Protein AF-A0A7J4NWP1-F1 (afdb_monomer)

Foldseek 3Di:
DPLVLLLVVVVVVVDDPVLSVLLSVLQVVLQVVQVVVPDGPVRDDPVSVLVVLVVCVVVVNNDPSSLVSVLSVCQSVVVLVSNLLSCLLNVCVQQVVQLLVLCCVQPNNVLSCQQPPPQDADDRSDALLVQAVSLLSSLVSCVVSDDLVSLLSSLLAPSSCPDLVVLVVLLVLLVVDQFLQRSLVVVLVVVLVVLVVCQVVVHAPNSEGRDPVLSVVSVVDSLELRAHDDPQWGKHWHQFQHNVCLVVDDPQLVNLLRRDPDSNQSVCSVVVNLQSNQSSCSNVQSVSCSSVCSSVVHDWDKDFPAHSSNVGSTTMMITGHDPVRRGPDPVPPPDDDDDDD

Mean predicted aligned error: 5.29 Å

Structure (mmCIF, N/CA/C/O backbone):
data_AF-A0A7J4NWP1-F1
#
_entry.id   AF-A0A7J4NWP1-F1
#
loop_
_atom_site.group_PDB
_atom_site.id
_atom_site.type_symbol
_atom_site.label_atom_id
_atom_site.label_alt_id
_atom_site.label_comp_id
_atom_site.label_asym_id
_atom_site.label_entity_id
_atom_site.label_seq_id
_atom_site.pdbx_PDB_ins_code
_atom_site.Cartn_x
_atom_site.Cartn_y
_atom_site.Cartn_z
_atom_site.occupancy
_atom_site.B_iso_or_equiv
_atom_site.auth_seq_id
_atom_site.auth_comp_id
_atom_site.auth_asym_id
_atom_site.auth_atom_id
_atom_site.pdbx_PDB_model_num
ATOM 1 N N . MET A 1 1 ? 13.947 5.211 -26.930 1.00 91.69 1 MET A N 1
ATOM 2 C CA . MET A 1 1 ? 13.051 5.801 -25.905 1.00 91.69 1 MET A CA 1
ATOM 3 C C . MET A 1 1 ? 12.399 7.089 -26.417 1.00 91.69 1 MET A C 1
ATOM 5 O O . MET A 1 1 ? 12.968 7.722 -27.296 1.00 91.69 1 MET A O 1
ATOM 9 N N . GLU A 1 2 ? 11.274 7.512 -25.830 1.00 93.56 2 GLU A N 1
ATOM 10 C CA . GLU A 1 2 ? 10.618 8.815 -26.090 1.00 93.56 2 GLU A CA 1
ATOM 11 C C . GLU A 1 2 ? 11.241 9.895 -25.170 1.00 93.56 2 GLU A C 1
ATOM 13 O O . GLU A 1 2 ? 10.682 10.269 -24.136 1.00 93.56 2 GLU A O 1
ATOM 18 N N . GLU A 1 3 ? 12.484 10.302 -25.459 1.00 95.69 3 GLU A N 1
ATOM 19 C CA . GLU A 1 3 ? 13.330 11.050 -24.509 1.00 95.69 3 GLU A CA 1
ATOM 20 C C . GLU A 1 3 ? 12.794 12.448 -24.167 1.00 95.69 3 GLU A C 1
ATOM 22 O O . GLU A 1 3 ? 12.707 12.809 -22.991 1.00 95.69 3 GLU A O 1
ATOM 27 N N . GLU A 1 4 ? 12.434 13.240 -25.176 1.00 96.31 4 GLU A N 1
ATOM 28 C CA . GLU A 1 4 ? 11.994 14.628 -24.987 1.00 96.31 4 GLU A CA 1
ATOM 29 C C . GLU A 1 4 ? 10.708 14.713 -24.160 1.00 96.31 4 GLU A C 1
ATOM 31 O O . GLU A 1 4 ? 10.595 15.533 -23.240 1.00 96.31 4 GLU A O 1
ATOM 36 N N . GLU A 1 5 ? 9.756 13.820 -24.439 1.00 95.75 5 GLU A N 1
ATOM 37 C CA . GLU A 1 5 ? 8.507 13.713 -23.689 1.00 95.75 5 GLU A CA 1
ATOM 38 C C . GLU A 1 5 ? 8.773 13.359 -22.228 1.00 95.75 5 GLU A C 1
ATOM 40 O O . GLU A 1 5 ? 8.199 13.971 -21.320 1.00 95.75 5 GLU A O 1
ATOM 45 N N . TYR A 1 6 ? 9.695 12.424 -21.985 1.00 97.00 6 TYR A N 1
ATOM 46 C CA . TYR A 1 6 ? 10.033 12.017 -20.632 1.00 97.00 6 TYR A CA 1
ATOM 47 C C . TYR A 1 6 ? 10.752 13.123 -19.853 1.00 97.00 6 TYR A C 1
ATOM 49 O O . TYR A 1 6 ? 10.388 13.408 -18.711 1.00 97.00 6 TYR A O 1
ATOM 57 N N . ARG A 1 7 ? 11.679 13.854 -20.484 1.00 97.25 7 ARG A N 1
ATOM 58 C CA . ARG A 1 7 ? 12.305 15.049 -19.887 1.00 97.25 7 ARG A CA 1
ATOM 59 C C . ARG A 1 7 ? 11.265 16.100 -19.510 1.00 97.25 7 ARG A C 1
ATOM 61 O O . ARG A 1 7 ? 11.302 16.641 -18.404 1.00 97.25 7 ARG A O 1
ATOM 68 N N . LYS A 1 8 ? 10.313 16.379 -20.405 1.00 94.81 8 LYS A N 1
ATOM 69 C CA . LYS A 1 8 ? 9.213 17.321 -20.149 1.00 94.81 8 LYS A CA 1
ATOM 70 C C . LYS A 1 8 ? 8.345 16.859 -18.979 1.00 94.81 8 LYS A C 1
ATOM 72 O O . LYS A 1 8 ? 7.978 17.679 -18.139 1.00 94.81 8 LYS A O 1
ATOM 77 N N . TYR A 1 9 ? 8.042 15.564 -18.905 1.00 93.81 9 TYR A N 1
ATOM 78 C CA . TYR A 1 9 ? 7.303 14.973 -17.794 1.00 93.81 9 TYR A CA 1
ATOM 79 C C . TYR A 1 9 ? 8.037 15.144 -16.455 1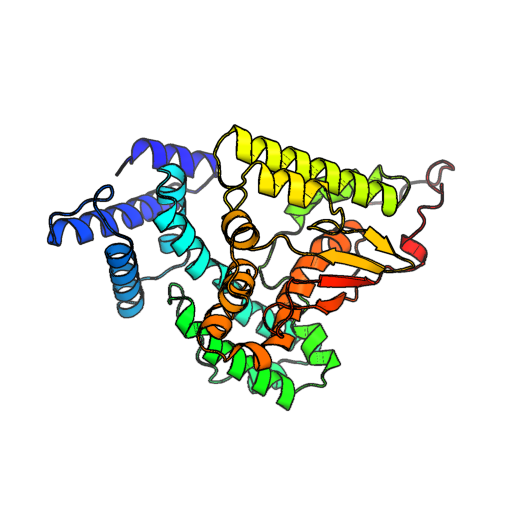.00 93.81 9 TYR A C 1
ATOM 81 O O . TYR A 1 9 ? 7.434 15.608 -15.491 1.00 93.81 9 TYR A O 1
ATOM 89 N N . LEU A 1 10 ? 9.338 14.847 -16.394 1.00 92.56 10 LEU A N 1
ATOM 90 C CA . LEU A 1 10 ? 10.122 14.961 -15.159 1.00 92.56 10 LEU A CA 1
ATOM 91 C C . LEU A 1 10 ? 10.275 16.415 -14.689 1.00 92.56 10 LEU A C 1
ATOM 93 O O . LEU A 1 10 ? 10.142 16.690 -13.499 1.00 92.56 10 LEU A O 1
ATOM 97 N N . ARG A 1 11 ? 10.460 17.367 -15.613 1.00 91.31 11 ARG A N 1
ATOM 98 C CA . ARG A 1 11 ? 10.517 18.805 -15.285 1.00 91.31 11 ARG A CA 1
ATOM 99 C C . ARG A 1 11 ? 9.199 19.339 -14.728 1.00 91.31 11 ARG A C 1
ATOM 101 O O . ARG A 1 11 ? 9.217 20.141 -13.804 1.00 91.31 11 ARG A O 1
ATOM 108 N N . LYS A 1 12 ? 8.052 18.863 -15.231 1.00 91.19 12 LYS A N 1
ATOM 109 C CA . LYS A 1 12 ? 6.729 19.190 -14.657 1.00 91.19 12 LYS A CA 1
ATOM 110 C C . LYS A 1 12 ? 6.551 18.686 -13.222 1.00 91.19 12 LYS A C 1
ATOM 112 O O . LYS A 1 12 ? 5.659 19.159 -12.532 1.00 91.19 12 LYS A O 1
ATOM 117 N N . ARG A 1 13 ? 7.371 17.724 -12.791 1.00 88.25 13 ARG A N 1
ATOM 118 C CA . ARG A 1 13 ? 7.436 17.234 -11.409 1.00 88.25 13 ARG A CA 1
ATOM 119 C C . ARG A 1 13 ? 8.507 17.943 -10.579 1.00 88.25 13 ARG A C 1
ATOM 121 O O . ARG A 1 13 ? 8.874 17.427 -9.530 1.00 88.25 13 ARG A O 1
ATOM 128 N N . GLU A 1 14 ? 9.030 19.065 -11.077 1.00 90.56 14 GLU A N 1
ATOM 129 C CA . GLU A 1 14 ? 9.990 19.930 -10.381 1.00 90.56 14 GLU A CA 1
ATOM 130 C C . GLU A 1 14 ? 11.282 19.205 -9.960 1.00 90.56 14 GLU A C 1
ATOM 132 O O . GLU A 1 14 ? 11.943 19.573 -8.992 1.00 90.56 14 GLU A O 1
ATOM 137 N N . MET A 1 15 ? 11.666 18.159 -10.702 1.00 90.12 15 MET A N 1
ATOM 138 C CA . MET A 1 15 ? 12.923 17.447 -10.469 1.00 90.12 15 MET A CA 1
ATOM 139 C C . MET A 1 15 ? 14.126 18.304 -10.872 1.00 90.12 15 MET A C 1
ATOM 141 O O . MET A 1 15 ? 14.083 19.017 -11.879 1.00 90.12 15 MET A O 1
ATOM 145 N N . LYS A 1 16 ? 15.221 18.188 -10.112 1.00 93.25 16 LYS A N 1
ATOM 146 C CA . LYS A 1 16 ? 16.491 18.861 -10.422 1.00 93.25 16 LYS A CA 1
ATOM 147 C C . LYS A 1 16 ? 17.092 18.320 -11.719 1.00 93.25 16 LYS A C 1
ATOM 149 O O . LYS A 1 16 ? 16.834 17.177 -12.092 1.00 93.25 16 LYS A O 1
ATOM 154 N N . VAL A 1 17 ? 17.910 19.130 -12.393 1.00 93.94 17 VAL A N 1
ATOM 155 C CA . VAL A 1 17 ? 18.503 18.782 -13.696 1.00 93.94 17 VAL A CA 1
ATOM 156 C C . VAL A 1 17 ? 19.293 17.477 -13.614 1.00 93.94 17 VAL A C 1
ATOM 158 O O . VAL A 1 17 ? 19.093 16.601 -14.447 1.00 93.94 17 VAL A O 1
ATOM 161 N N . GLU A 1 18 ? 20.097 17.299 -12.569 1.00 94.31 18 GLU A N 1
ATOM 162 C CA . GLU A 1 18 ? 20.902 16.094 -12.358 1.00 94.31 18 GLU A CA 1
ATOM 163 C C . GLU A 1 18 ? 20.012 14.850 -12.210 1.00 94.31 18 GLU A C 1
ATOM 165 O O . GLU A 1 18 ? 20.228 13.842 -12.874 1.00 94.31 18 GLU A O 1
ATOM 170 N N . GLN A 1 19 ? 18.924 14.959 -11.438 1.00 93.56 19 GLN A N 1
ATOM 171 C CA . GLN A 1 19 ? 17.956 13.870 -11.262 1.00 93.56 19 GLN A CA 1
ATOM 172 C C . GLN A 1 19 ? 17.224 13.525 -12.565 1.00 93.56 19 GLN A C 1
ATOM 174 O O . GLN A 1 19 ? 16.819 12.380 -12.769 1.00 93.56 19 GLN A O 1
ATOM 179 N N . VAL A 1 20 ? 17.011 14.513 -13.441 1.00 95.38 20 VAL A N 1
ATOM 180 C CA . VAL A 1 20 ? 16.456 14.274 -14.777 1.00 95.38 20 VAL A CA 1
ATOM 181 C C . VAL A 1 20 ? 17.454 13.484 -15.619 1.00 95.38 20 VAL A C 1
ATOM 183 O O . VAL A 1 20 ? 17.048 12.500 -16.231 1.00 95.38 20 VAL A O 1
ATOM 186 N N . GLU A 1 21 ? 18.735 13.857 -15.636 1.00 97.56 21 GLU A N 1
ATOM 187 C CA . GLU A 1 21 ? 19.753 13.115 -16.394 1.00 97.56 21 GLU A CA 1
ATOM 188 C C . GLU A 1 21 ? 19.910 11.673 -15.893 1.00 97.56 21 GLU A C 1
ATOM 190 O O . GLU A 1 21 ? 19.895 10.747 -16.705 1.00 97.56 21 GLU A O 1
ATOM 195 N N . ASP A 1 22 ? 19.945 11.456 -14.576 1.00 96.50 22 ASP A N 1
ATOM 196 C CA . ASP A 1 22 ? 20.019 10.115 -13.980 1.00 96.50 22 ASP A CA 1
ATOM 197 C C . ASP A 1 22 ? 18.799 9.252 -14.340 1.00 96.50 22 ASP A C 1
ATOM 199 O O . ASP A 1 22 ? 18.912 8.058 -14.651 1.00 96.50 22 ASP A O 1
ATOM 203 N N . ALA A 1 23 ? 17.608 9.857 -14.351 1.00 96.75 23 ALA A N 1
ATOM 204 C CA . ALA A 1 23 ? 16.383 9.176 -14.747 1.00 96.75 23 ALA A CA 1
ATOM 205 C C . ALA A 1 23 ? 16.392 8.786 -16.234 1.00 96.75 23 ALA A C 1
ATOM 207 O O . ALA A 1 23 ? 15.932 7.699 -16.593 1.00 96.75 23 ALA A O 1
ATOM 208 N N . ILE A 1 24 ? 16.932 9.648 -17.100 1.00 98.12 24 ILE A N 1
ATOM 209 C CA . ILE A 1 24 ? 17.093 9.369 -18.531 1.00 98.12 24 ILE A CA 1
ATOM 210 C C . ILE A 1 24 ? 18.124 8.259 -18.742 1.00 98.12 24 ILE A C 1
ATOM 212 O O . ILE A 1 24 ? 17.853 7.309 -19.479 1.00 98.12 24 ILE A O 1
ATOM 216 N N . ALA A 1 25 ? 19.265 8.331 -18.054 1.00 97.94 25 ALA A N 1
ATOM 217 C CA . ALA A 1 25 ? 20.304 7.309 -18.099 1.00 97.94 25 ALA A CA 1
ATOM 218 C C . ALA A 1 25 ? 19.763 5.937 -17.673 1.00 97.94 25 ALA A C 1
ATOM 220 O O . ALA A 1 25 ? 20.024 4.940 -18.339 1.00 97.94 25 ALA A O 1
ATOM 221 N N . SER A 1 26 ? 18.929 5.884 -16.632 1.00 98.06 26 SER A N 1
ATOM 222 C CA . SER A 1 26 ? 18.299 4.643 -16.160 1.00 98.06 26 SER A CA 1
ATOM 223 C C . SER A 1 26 ? 17.497 3.931 -17.259 1.00 98.06 26 SER A C 1
ATOM 225 O O . SER A 1 26 ? 17.632 2.722 -17.443 1.00 98.06 26 SER A O 1
ATOM 227 N N . VAL A 1 27 ? 16.710 4.677 -18.041 1.00 98.19 27 VAL A N 1
ATOM 228 C CA . VAL A 1 27 ? 15.930 4.11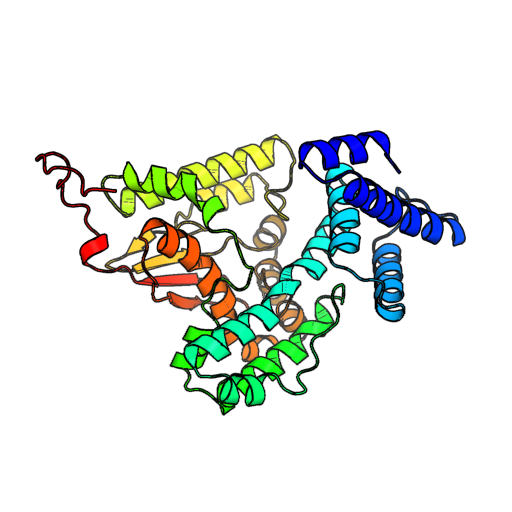8 -19.161 1.00 98.19 27 VAL A CA 1
ATOM 229 C C . VAL A 1 27 ? 16.834 3.743 -20.342 1.00 98.19 27 VAL A C 1
ATOM 231 O O . VAL A 1 27 ? 16.651 2.678 -20.932 1.00 98.19 27 VAL A O 1
ATOM 234 N N . LYS A 1 28 ? 17.837 4.573 -20.668 1.00 97.88 28 LYS A N 1
ATOM 235 C CA . LYS A 1 28 ? 18.818 4.288 -21.735 1.00 97.88 28 LYS A CA 1
ATOM 236 C C . LYS A 1 28 ? 19.658 3.050 -21.455 1.00 97.88 28 LYS A C 1
ATOM 238 O O . LYS A 1 28 ? 19.992 2.325 -22.389 1.00 97.88 28 LYS A O 1
ATOM 243 N N . ASN A 1 29 ? 19.985 2.799 -20.191 1.00 97.94 29 ASN A N 1
ATOM 244 C CA . ASN A 1 29 ? 20.745 1.624 -19.785 1.00 97.94 29 ASN A CA 1
ATOM 245 C C . ASN A 1 29 ? 19.936 0.349 -20.028 1.00 97.94 29 ASN A C 1
ATOM 247 O O . ASN A 1 29 ? 20.467 -0.598 -20.597 1.00 97.94 29 ASN A O 1
ATOM 251 N N . PHE A 1 30 ? 18.643 0.348 -19.693 1.00 98.25 30 PHE A N 1
ATOM 252 C CA . PHE A 1 30 ? 17.768 -0.777 -20.018 1.00 98.25 30 PHE A CA 1
ATOM 253 C C . PHE A 1 30 ? 17.568 -0.942 -21.531 1.00 98.25 30 PHE A C 1
ATOM 255 O O . PHE A 1 30 ? 17.646 -2.050 -22.049 1.00 98.25 30 PHE A O 1
ATOM 262 N N . GLU A 1 31 ? 17.375 0.152 -22.276 1.00 97.69 31 GLU A N 1
ATOM 263 C CA . GLU A 1 31 ? 17.277 0.090 -23.742 1.00 97.69 31 GLU A CA 1
ATOM 264 C C . GLU A 1 31 ? 18.562 -0.447 -24.389 1.00 97.69 31 GLU A C 1
ATOM 266 O O . GLU A 1 31 ? 18.489 -1.211 -25.347 1.00 97.69 31 GLU A O 1
ATOM 271 N N . SER A 1 32 ? 19.731 -0.075 -23.864 1.00 97.31 32 SER A N 1
ATOM 272 C CA . SER A 1 32 ? 21.025 -0.600 -24.310 1.00 97.31 32 SER A CA 1
ATOM 273 C C . SER A 1 32 ? 21.184 -2.082 -23.980 1.00 97.31 32 SER A C 1
ATOM 275 O O . SER A 1 32 ? 21.641 -2.833 -24.835 1.00 97.31 32 SER A O 1
ATOM 277 N N . TRP A 1 33 ? 20.759 -2.507 -22.788 1.00 97.75 33 TRP A N 1
ATOM 278 C CA . TRP A 1 33 ? 20.760 -3.915 -22.384 1.00 97.75 33 TRP A CA 1
ATOM 279 C C . TRP A 1 33 ? 19.900 -4.765 -23.333 1.00 97.75 33 TRP A C 1
ATOM 281 O O . TRP A 1 33 ? 20.377 -5.748 -23.887 1.00 97.75 33 TRP A O 1
ATOM 291 N N . LEU A 1 34 ? 18.689 -4.302 -23.661 1.00 98.06 34 LEU A N 1
ATOM 292 C CA . LEU A 1 34 ? 17.792 -4.979 -24.609 1.00 98.06 34 LEU A CA 1
ATOM 293 C C . LEU A 1 34 ? 18.382 -5.128 -26.021 1.00 98.06 34 LEU A C 1
ATOM 295 O O . LEU A 1 34 ? 18.072 -6.092 -26.724 1.00 98.06 34 LEU A O 1
ATOM 299 N N . ARG A 1 35 ? 19.219 -4.180 -26.461 1.00 96.50 35 ARG A N 1
ATOM 300 C CA . ARG A 1 35 ? 19.833 -4.224 -27.798 1.00 96.50 35 ARG A CA 1
ATOM 301 C C . ARG A 1 35 ? 20.812 -5.380 -27.964 1.00 96.50 35 ARG A C 1
ATOM 303 O O . ARG A 1 35 ? 21.015 -5.785 -29.106 1.00 96.50 35 ARG A O 1
ATOM 310 N N . ALA A 1 36 ? 21.378 -5.911 -26.876 1.00 93.19 36 ALA A N 1
ATOM 311 C CA . ALA A 1 36 ? 22.236 -7.095 -26.932 1.00 93.19 36 ALA A CA 1
ATOM 312 C C . ALA A 1 36 ? 21.506 -8.300 -27.558 1.00 93.19 36 ALA A C 1
ATOM 314 O O . ALA A 1 36 ? 22.111 -9.045 -28.324 1.00 93.19 36 ALA A O 1
ATOM 315 N N . ASP A 1 37 ? 20.188 -8.389 -27.352 1.00 93.12 37 ASP A N 1
ATOM 316 C CA . ASP A 1 37 ? 19.315 -9.434 -27.902 1.00 93.12 37 ASP A CA 1
ATOM 317 C C . ASP A 1 37 ? 18.470 -8.957 -29.098 1.00 93.12 37 ASP A C 1
ATOM 319 O O . ASP A 1 37 ? 17.454 -9.562 -29.447 1.00 93.12 37 ASP A O 1
ATOM 323 N N . GLY A 1 38 ? 18.823 -7.822 -29.711 1.00 95.62 38 GLY A N 1
ATOM 324 C CA . GLY A 1 38 ? 18.059 -7.242 -30.822 1.00 95.62 38 GLY A CA 1
ATOM 325 C C . GLY A 1 38 ? 16.662 -6.729 -30.438 1.00 95.62 38 GLY A C 1
ATOM 326 O O . GLY A 1 38 ? 15.832 -6.480 -31.317 1.00 95.62 38 GLY A O 1
ATOM 327 N N . LYS A 1 39 ? 16.380 -6.552 -29.141 1.00 97.50 39 LYS A N 1
ATOM 328 C CA . LYS A 1 39 ? 15.111 -6.019 -28.627 1.00 97.50 39 LYS A CA 1
ATOM 329 C C . LYS A 1 39 ? 15.192 -4.506 -28.409 1.00 97.50 39 LYS A C 1
ATOM 331 O O . LYS A 1 39 ? 16.251 -3.882 -28.447 1.00 97.50 39 LYS A O 1
ATOM 336 N N . ASN A 1 40 ? 14.036 -3.891 -28.183 1.00 96.25 40 ASN A N 1
ATOM 337 C CA . ASN A 1 40 ? 13.914 -2.490 -27.795 1.00 96.25 40 ASN A CA 1
ATOM 338 C C . ASN A 1 40 ? 12.757 -2.309 -26.802 1.00 96.25 40 ASN A C 1
ATOM 340 O O . ASN A 1 40 ? 12.008 -3.242 -26.520 1.00 96.25 40 ASN A O 1
ATOM 344 N N . LEU A 1 41 ? 12.569 -1.089 -26.297 1.00 96.25 41 LEU A N 1
ATOM 345 C CA . LEU A 1 41 ? 11.543 -0.781 -25.291 1.00 96.25 41 LEU A CA 1
ATOM 346 C C . LEU A 1 41 ? 10.096 -1.067 -25.740 1.00 96.25 41 LEU A C 1
ATOM 348 O O . LEU A 1 41 ? 9.212 -1.127 -24.890 1.00 96.25 41 LEU A O 1
ATOM 352 N N . LYS A 1 42 ? 9.826 -1.225 -27.043 1.00 94.12 42 LYS A N 1
ATOM 353 C CA . LYS A 1 42 ? 8.503 -1.590 -27.581 1.00 94.12 42 LYS A CA 1
ATOM 354 C C . LYS A 1 42 ? 8.333 -3.105 -27.719 1.00 94.12 42 LYS A C 1
ATOM 356 O O . LYS A 1 42 ? 7.219 -3.587 -27.559 1.00 94.12 42 LYS A O 1
ATOM 361 N N . THR A 1 43 ? 9.409 -3.843 -27.993 1.00 96.31 43 THR A N 1
ATOM 362 C CA . THR A 1 43 ? 9.374 -5.304 -28.197 1.00 96.31 43 THR A CA 1
ATOM 363 C C . THR A 1 43 ? 9.722 -6.114 -26.950 1.00 96.31 43 THR A C 1
ATOM 365 O O . THR A 1 43 ? 9.466 -7.314 -26.927 1.00 96.31 43 THR A O 1
ATOM 368 N N . ALA A 1 44 ? 10.275 -5.473 -25.917 1.00 97.44 44 ALA A N 1
ATOM 369 C CA . ALA A 1 44 ? 10.609 -6.118 -24.654 1.00 97.44 44 ALA A CA 1
ATOM 370 C C . ALA A 1 44 ? 9.374 -6.712 -23.962 1.00 97.44 44 ALA A C 1
ATOM 372 O O . ALA A 1 44 ? 8.338 -6.047 -23.808 1.00 97.44 44 ALA A O 1
ATOM 373 N N . LEU A 1 45 ? 9.533 -7.945 -23.497 1.00 97.38 45 LEU A N 1
ATOM 374 C CA . LEU A 1 45 ? 8.580 -8.696 -22.695 1.00 97.38 45 LEU A CA 1
ATOM 375 C C . LEU A 1 45 ? 8.828 -8.454 -21.204 1.00 97.38 45 LEU A C 1
ATOM 377 O O . LEU A 1 45 ? 9.894 -8.006 -20.786 1.00 97.38 45 LEU A O 1
ATOM 381 N N . LEU A 1 46 ? 7.850 -8.805 -20.366 1.00 96.06 46 LEU A N 1
ATOM 382 C CA . LEU A 1 46 ? 7.991 -8.661 -18.914 1.00 96.06 46 LEU A CA 1
ATOM 383 C C . LEU A 1 46 ? 9.153 -9.499 -18.346 1.00 96.06 46 LEU A C 1
ATOM 385 O O . LEU A 1 46 ? 9.759 -9.100 -17.357 1.00 96.06 46 LEU A O 1
ATOM 389 N N . GLY A 1 47 ? 9.475 -10.636 -18.974 1.00 97.06 47 GLY A N 1
ATOM 390 C CA . GLY A 1 47 ? 10.641 -11.450 -18.614 1.00 97.06 47 GLY A CA 1
ATOM 391 C C . GLY A 1 47 ? 11.955 -10.673 -18.720 1.00 97.06 47 GLY A C 1
ATOM 392 O O . GLY A 1 47 ? 12.741 -10.703 -17.781 1.00 97.06 47 GLY A O 1
ATOM 393 N N . ASP A 1 48 ? 12.116 -9.883 -19.784 1.00 97.88 48 ASP A N 1
ATOM 394 C CA . ASP A 1 48 ? 13.310 -9.061 -20.021 1.00 97.88 48 ASP A CA 1
ATOM 395 C C . ASP A 1 48 ? 13.493 -8.010 -18.915 1.00 97.88 48 ASP A C 1
ATOM 397 O O . ASP A 1 48 ? 14.590 -7.779 -18.416 1.00 97.88 48 ASP A O 1
ATOM 401 N N . LEU A 1 49 ? 12.393 -7.380 -18.486 1.00 97.75 49 LEU A N 1
ATOM 402 C CA . LEU A 1 49 ? 12.426 -6.416 -17.387 1.00 97.75 49 LEU A CA 1
ATOM 403 C C . LEU A 1 49 ? 12.808 -7.081 -16.056 1.00 97.75 49 LEU A C 1
ATOM 405 O O . LEU A 1 49 ? 13.563 -6.504 -15.273 1.00 97.75 49 LEU A O 1
ATOM 409 N N . LYS A 1 50 ? 12.263 -8.273 -15.784 1.00 97.38 50 LYS A N 1
ATOM 410 C CA . LYS A 1 50 ? 12.565 -9.033 -14.564 1.00 97.38 50 LYS A CA 1
ATOM 411 C C . LYS A 1 50 ? 14.044 -9.397 -14.500 1.00 97.38 50 LYS A C 1
ATOM 413 O O . LYS A 1 50 ? 14.668 -9.157 -13.473 1.00 97.38 50 LYS A O 1
ATOM 418 N N . GLU A 1 51 ? 14.587 -9.911 -15.597 1.00 97.69 51 GLU A N 1
ATOM 419 C CA . GLU A 1 51 ? 15.998 -10.275 -15.716 1.00 97.69 51 GLU A CA 1
ATOM 420 C C . GLU A 1 51 ? 16.913 -9.062 -15.529 1.00 97.69 51 GLU A C 1
ATOM 422 O O . GLU A 1 51 ? 17.811 -9.091 -14.689 1.00 97.69 51 GLU A O 1
ATOM 427 N N . TYR A 1 52 ? 16.602 -7.941 -16.187 1.00 98.06 52 TYR A N 1
ATOM 428 C CA . TYR A 1 52 ? 17.359 -6.706 -16.004 1.00 98.06 52 TYR A CA 1
ATOM 429 C C . TYR A 1 52 ? 17.356 -6.220 -14.545 1.00 98.06 52 TYR A C 1
ATOM 431 O O . TYR A 1 52 ? 18.387 -5.807 -14.017 1.00 98.06 52 TYR A O 1
ATOM 439 N N . ILE A 1 53 ? 16.215 -6.288 -13.851 1.00 97.94 53 ILE A N 1
ATOM 440 C CA . ILE A 1 53 ? 16.143 -5.932 -12.425 1.00 97.94 53 ILE A CA 1
ATOM 441 C C . ILE A 1 53 ? 16.958 -6.909 -11.567 1.00 97.94 53 ILE A C 1
ATOM 443 O O . ILE A 1 53 ? 17.627 -6.469 -10.632 1.00 97.94 53 ILE A O 1
ATOM 447 N N . SER A 1 54 ? 16.958 -8.204 -11.887 1.00 97.50 54 SER A N 1
ATOM 448 C CA . SER A 1 54 ? 17.816 -9.187 -11.217 1.00 97.50 54 SER A CA 1
ATOM 449 C C . SER A 1 54 ? 19.304 -8.868 -11.387 1.00 97.50 54 SER A C 1
ATOM 451 O O . SER A 1 54 ? 20.043 -8.930 -10.403 1.00 97.50 54 SER A O 1
ATOM 453 N N . GLU A 1 55 ? 19.745 -8.441 -12.573 1.00 97.88 55 GLU A N 1
ATOM 454 C CA . GLU A 1 55 ? 21.120 -7.970 -12.785 1.00 97.88 55 GLU A CA 1
ATOM 455 C C . GLU A 1 55 ? 21.431 -6.699 -11.986 1.00 97.88 55 GLU A C 1
ATOM 457 O O . GLU A 1 55 ? 22.495 -6.597 -11.369 1.00 97.88 55 GLU A O 1
ATOM 462 N N . LEU A 1 56 ? 20.494 -5.743 -11.933 1.00 98.12 56 LEU A N 1
ATOM 463 C CA . LEU A 1 56 ? 20.650 -4.550 -11.099 1.00 98.12 56 LEU A CA 1
ATOM 464 C C . LEU A 1 56 ? 20.824 -4.918 -9.623 1.00 98.12 56 LEU A C 1
ATOM 466 O O . LEU A 1 56 ? 21.646 -4.307 -8.949 1.00 98.12 56 LEU A O 1
ATOM 470 N N . ILE A 1 57 ? 20.080 -5.904 -9.120 1.00 97.56 57 ILE A N 1
ATOM 471 C CA . ILE A 1 57 ? 20.217 -6.390 -7.742 1.00 97.56 57 ILE A CA 1
ATOM 472 C C . ILE A 1 57 ? 21.588 -7.042 -7.539 1.00 97.56 57 ILE A C 1
ATOM 474 O O . ILE A 1 57 ? 22.286 -6.695 -6.588 1.00 97.56 57 ILE A O 1
ATOM 478 N N . ALA A 1 58 ? 22.000 -7.941 -8.438 1.00 97.56 58 ALA A N 1
ATOM 479 C CA . ALA A 1 58 ? 23.287 -8.632 -8.348 1.00 97.56 58 ALA A CA 1
ATOM 480 C C . ALA A 1 58 ? 24.481 -7.660 -8.376 1.00 97.56 58 ALA A C 1
ATOM 482 O O . ALA A 1 58 ? 25.473 -7.876 -7.683 1.00 97.56 58 ALA A O 1
ATOM 483 N N . GLY A 1 59 ? 24.367 -6.569 -9.140 1.00 97.12 59 GLY A N 1
ATOM 484 C CA . GLY A 1 59 ? 25.373 -5.510 -9.219 1.00 97.12 59 GLY A CA 1
ATOM 485 C C . GLY A 1 59 ? 25.264 -4.416 -8.149 1.00 97.12 59 GLY A C 1
ATOM 486 O O . GLY A 1 59 ? 26.079 -3.497 -8.160 1.00 97.12 59 GLY A O 1
ATOM 487 N N . GLY A 1 60 ? 24.262 -4.451 -7.261 1.00 96.94 60 GLY A N 1
ATOM 488 C CA . GLY A 1 60 ? 24.020 -3.382 -6.278 1.00 96.94 60 GLY A CA 1
ATOM 489 C C . GLY A 1 60 ? 23.598 -2.039 -6.896 1.00 96.94 60 GLY A C 1
ATOM 490 O O . GLY A 1 60 ? 23.830 -0.978 -6.321 1.00 96.94 60 GLY A O 1
ATOM 491 N N . LEU A 1 61 ? 22.998 -2.070 -8.087 1.00 97.12 61 LEU A N 1
ATOM 492 C CA . LEU A 1 61 ? 22.571 -0.910 -8.876 1.00 97.12 61 LEU A CA 1
ATOM 493 C C . LEU A 1 61 ? 21.055 -0.645 -8.795 1.00 97.12 61 LEU A C 1
ATOM 495 O O . LEU A 1 61 ? 20.553 0.272 -9.444 1.00 97.12 61 LEU A O 1
ATOM 499 N N . ASN A 1 62 ? 20.312 -1.430 -8.015 1.00 96.31 62 ASN A N 1
ATOM 500 C CA . ASN A 1 62 ? 18.857 -1.386 -7.820 1.00 96.31 62 ASN A CA 1
ATOM 501 C C . ASN A 1 62 ? 18.391 -0.243 -6.892 1.00 96.31 62 ASN A C 1
ATOM 503 O O . ASN A 1 62 ? 17.624 -0.457 -5.952 1.00 96.31 62 ASN A O 1
ATOM 507 N N . THR A 1 63 ? 18.850 0.985 -7.136 1.00 95.50 63 THR A N 1
ATOM 508 C CA . THR A 1 63 ? 18.463 2.144 -6.316 1.00 95.50 63 THR A CA 1
ATOM 509 C C . THR A 1 63 ? 16.989 2.515 -6.508 1.00 95.50 63 THR A C 1
ATOM 511 O O . THR A 1 63 ? 16.417 2.318 -7.584 1.00 95.50 63 THR A O 1
ATOM 514 N N . GLU A 1 64 ? 16.367 3.099 -5.476 1.00 93.69 64 GLU A N 1
ATOM 515 C CA . GLU A 1 64 ? 14.974 3.565 -5.555 1.00 93.69 64 GLU A CA 1
ATOM 516 C C . GLU A 1 64 ? 14.778 4.565 -6.700 1.00 93.69 64 GLU A C 1
ATOM 518 O O . GLU A 1 64 ? 13.852 4.403 -7.494 1.00 93.69 64 GLU A O 1
ATOM 523 N N . ASP A 1 65 ? 15.678 5.542 -6.839 1.00 93.75 65 ASP A N 1
ATOM 524 C CA . ASP A 1 65 ? 15.602 6.550 -7.900 1.00 93.75 65 ASP A CA 1
ATOM 525 C C . ASP A 1 65 ? 15.649 5.928 -9.299 1.00 93.75 65 ASP A C 1
ATOM 527 O O . ASP A 1 65 ? 14.863 6.313 -10.170 1.00 93.75 65 ASP A O 1
ATOM 531 N N . ARG A 1 66 ? 16.503 4.915 -9.508 1.00 96.56 66 ARG A N 1
ATOM 532 C CA . ARG A 1 66 ? 16.608 4.201 -10.788 1.00 96.56 66 ARG A CA 1
ATOM 533 C C . ARG A 1 66 ? 15.311 3.472 -11.125 1.00 96.56 66 ARG A C 1
ATOM 535 O O . ARG A 1 66 ? 14.776 3.629 -12.223 1.00 96.56 66 ARG A O 1
ATOM 542 N N . LEU A 1 67 ? 14.786 2.689 -10.184 1.00 96.88 67 LEU A N 1
ATOM 543 C CA . LEU A 1 67 ? 13.561 1.920 -10.405 1.00 96.88 67 LEU A CA 1
ATOM 544 C C . LEU A 1 67 ? 12.339 2.841 -10.558 1.00 96.88 67 LEU A C 1
ATOM 546 O O . LEU A 1 67 ? 11.501 2.608 -11.428 1.00 96.88 67 LEU A O 1
ATOM 550 N N . LEU A 1 68 ? 12.254 3.931 -9.785 1.00 94.50 68 LEU A N 1
ATOM 551 C CA . LEU A 1 68 ? 11.207 4.946 -9.938 1.00 94.50 68 LEU A CA 1
ATOM 552 C C . LEU A 1 68 ? 11.290 5.662 -11.284 1.00 94.50 68 LEU A C 1
ATOM 554 O O . LEU A 1 68 ? 10.249 5.950 -11.878 1.00 94.50 68 LEU A O 1
ATOM 558 N N . ALA A 1 69 ? 12.493 5.958 -11.776 1.00 95.75 69 ALA A N 1
ATOM 559 C CA . ALA A 1 69 ? 12.671 6.541 -13.098 1.00 95.75 69 ALA A CA 1
ATOM 560 C C . ALA A 1 69 ? 12.130 5.606 -14.189 1.00 95.75 69 ALA A C 1
ATOM 562 O O . ALA A 1 69 ? 11.346 6.026 -15.039 1.00 95.75 69 ALA A O 1
ATOM 563 N N . MET A 1 70 ? 12.465 4.320 -14.142 1.00 97.56 70 MET A N 1
ATOM 564 C CA . MET A 1 70 ? 11.925 3.359 -15.105 1.00 97.56 70 MET A CA 1
ATOM 565 C C . MET A 1 70 ? 10.397 3.238 -14.992 1.00 97.56 70 MET A C 1
ATOM 567 O O . MET A 1 70 ? 9.699 3.345 -16.000 1.00 97.56 70 MET A O 1
ATOM 571 N N . ALA A 1 71 ? 9.858 3.125 -13.774 1.00 95.38 71 ALA A N 1
ATOM 572 C CA . ALA A 1 71 ? 8.415 3.069 -13.532 1.00 95.38 71 ALA A CA 1
ATOM 573 C C . ALA A 1 71 ? 7.676 4.274 -14.140 1.00 95.38 71 ALA A C 1
ATOM 575 O O . ALA A 1 71 ? 6.673 4.118 -14.836 1.00 95.38 71 ALA A O 1
ATOM 576 N N . ARG A 1 72 ? 8.196 5.487 -13.921 1.00 94.50 72 ARG A N 1
ATOM 577 C CA . ARG A 1 72 ? 7.635 6.740 -14.451 1.00 94.50 72 ARG A CA 1
ATOM 578 C C . ARG A 1 72 ? 7.653 6.790 -15.976 1.00 94.50 72 ARG A C 1
ATOM 580 O O . ARG A 1 72 ? 6.693 7.277 -16.569 1.00 94.50 72 ARG A O 1
ATOM 587 N N . TYR A 1 73 ? 8.713 6.287 -16.605 1.00 96.62 73 TYR A N 1
ATOM 588 C CA . TYR A 1 73 ? 8.795 6.206 -18.060 1.00 96.62 73 TYR A CA 1
ATOM 589 C C . TYR A 1 73 ? 7.743 5.251 -18.641 1.00 96.62 73 TYR A C 1
ATOM 591 O O . TYR A 1 73 ? 7.054 5.596 -19.604 1.00 96.62 73 TYR A O 1
ATOM 599 N N . PHE A 1 74 ? 7.559 4.073 -18.039 1.00 95.38 74 PHE A N 1
ATOM 600 C CA . PHE A 1 74 ? 6.558 3.107 -18.507 1.00 95.38 74 PHE A CA 1
ATOM 601 C C . PHE A 1 74 ? 5.121 3.544 -18.221 1.00 95.38 74 PHE A C 1
ATOM 603 O O . PHE A 1 74 ? 4.236 3.274 -19.031 1.00 95.38 74 PHE A O 1
ATOM 610 N N . TRP A 1 75 ? 4.902 4.306 -17.146 1.00 90.38 75 TRP A N 1
ATOM 611 C CA . TRP A 1 75 ? 3.640 5.007 -16.917 1.00 90.38 75 TRP A CA 1
ATOM 612 C C . TRP A 1 75 ? 3.349 6.020 -18.033 1.00 90.38 75 TRP A C 1
ATOM 614 O O . TRP A 1 75 ? 2.281 5.985 -18.640 1.00 90.38 75 TRP A O 1
ATOM 624 N N . LEU A 1 76 ? 4.320 6.885 -18.355 1.00 91.88 76 LEU A N 1
ATOM 625 C CA . LEU A 1 76 ? 4.178 7.910 -19.396 1.00 91.88 76 LEU A CA 1
ATOM 626 C C . LEU A 1 76 ? 3.882 7.295 -20.772 1.00 91.88 76 LEU A C 1
ATOM 628 O O . LEU A 1 76 ? 3.023 7.782 -21.501 1.00 91.88 76 LEU A O 1
ATOM 632 N N . THR A 1 77 ? 4.582 6.213 -21.112 1.00 92.00 77 THR A N 1
ATOM 633 C CA . THR A 1 77 ? 4.480 5.538 -22.417 1.00 92.00 77 THR A CA 1
ATOM 634 C C . THR A 1 77 ? 3.371 4.489 -22.488 1.00 92.00 77 THR A C 1
ATOM 636 O O . THR A 1 77 ? 3.246 3.797 -23.497 1.00 92.00 77 THR A O 1
ATOM 639 N N . LYS A 1 78 ? 2.540 4.378 -21.441 1.00 89.19 78 LYS A N 1
ATOM 640 C CA . LYS A 1 78 ? 1.407 3.441 -21.353 1.00 89.19 78 LYS A CA 1
ATOM 641 C C . LYS A 1 78 ? 1.804 1.964 -21.504 1.00 89.19 78 LYS A C 1
ATOM 643 O O . LYS A 1 78 ? 1.003 1.135 -21.936 1.00 89.19 78 LYS A O 1
ATOM 648 N N . ARG A 1 79 ? 3.028 1.608 -21.102 1.00 91.69 79 ARG A N 1
ATOM 649 C CA . ARG A 1 79 ? 3.479 0.217 -20.918 1.00 91.69 79 ARG A CA 1
ATOM 650 C C . ARG A 1 79 ? 2.999 -0.294 -19.560 1.00 91.69 79 ARG A C 1
ATOM 652 O O . ARG A 1 79 ? 3.775 -0.456 -18.618 1.00 91.69 79 ARG A O 1
ATOM 659 N N . ASN A 1 80 ? 1.681 -0.472 -19.449 1.00 85.56 80 ASN A N 1
A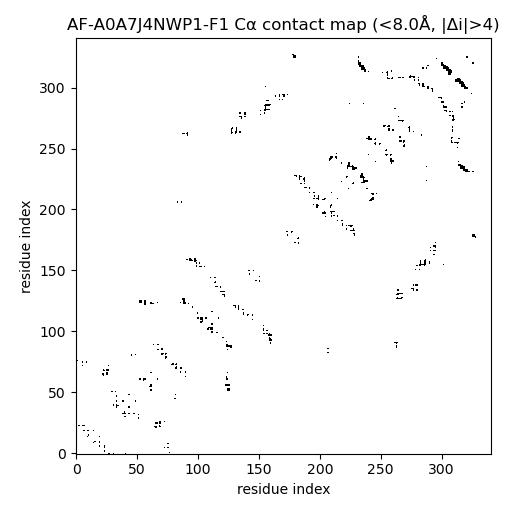TOM 660 C CA . ASN A 1 80 ? 1.005 -0.782 -18.186 1.00 85.56 80 ASN A CA 1
ATOM 661 C C . ASN A 1 80 ? 1.499 -2.094 -17.560 1.00 85.56 80 ASN A C 1
ATOM 663 O O . ASN A 1 80 ? 1.613 -2.171 -16.345 1.00 85.56 80 ASN A O 1
ATOM 667 N N . ASP A 1 81 ? 1.861 -3.088 -18.374 1.00 89.31 81 ASP A N 1
ATOM 668 C CA . ASP A 1 81 ? 2.466 -4.347 -17.929 1.00 89.31 81 ASP A CA 1
ATOM 669 C C . ASP A 1 81 ? 3.748 -4.122 -17.111 1.00 89.31 81 ASP A C 1
ATOM 671 O O . ASP A 1 81 ? 3.925 -4.704 -16.039 1.00 89.31 81 ASP A O 1
ATOM 675 N N . PHE A 1 82 ? 4.616 -3.226 -17.582 1.00 94.81 82 PHE A N 1
ATOM 676 C CA . PHE A 1 82 ? 5.867 -2.892 -16.904 1.00 94.81 82 PHE A CA 1
ATOM 677 C C . PHE A 1 82 ? 5.610 -2.003 -15.691 1.00 94.81 82 PHE A C 1
ATOM 679 O O . PHE A 1 82 ? 6.167 -2.244 -14.621 1.00 94.81 82 PHE A O 1
ATOM 686 N N . TYR A 1 83 ? 4.740 -1.000 -15.828 1.00 91.94 83 TYR A N 1
ATOM 687 C CA . TYR A 1 83 ? 4.384 -0.119 -14.717 1.00 91.94 83 TYR A CA 1
ATOM 688 C C . TYR A 1 83 ? 3.775 -0.891 -13.536 1.00 91.94 83 TYR A C 1
ATOM 690 O O . TYR A 1 83 ? 4.199 -0.695 -12.398 1.00 91.94 83 TYR A O 1
ATOM 698 N N . SER A 1 84 ? 2.849 -1.819 -13.796 1.00 87.44 84 SER A N 1
ATOM 699 C CA . SER A 1 84 ? 2.256 -2.674 -12.764 1.00 87.44 84 SER A CA 1
ATOM 700 C C . SER A 1 84 ? 3.303 -3.541 -12.060 1.00 87.44 84 SER A C 1
ATOM 702 O O . SER A 1 84 ? 3.235 -3.704 -10.842 1.00 87.44 84 SER A O 1
ATOM 704 N N . TYR A 1 85 ? 4.305 -4.054 -12.784 1.00 92.50 85 TYR A N 1
ATOM 705 C CA . TYR A 1 85 ? 5.411 -4.786 -12.159 1.00 92.50 85 TYR A CA 1
ATOM 706 C C . TYR A 1 85 ? 6.272 -3.883 -11.269 1.00 92.50 85 TYR A C 1
ATOM 708 O O . TYR A 1 85 ? 6.585 -4.250 -10.136 1.00 92.50 85 TYR A O 1
ATOM 716 N N . PHE A 1 86 ? 6.588 -2.668 -11.724 1.00 94.38 86 PHE A N 1
ATOM 717 C CA . PHE A 1 86 ? 7.288 -1.688 -10.895 1.00 94.38 86 PHE A CA 1
ATOM 718 C C . PHE A 1 86 ? 6.519 -1.345 -9.620 1.00 94.38 86 PHE A C 1
ATOM 720 O O . PHE A 1 86 ? 7.118 -1.284 -8.549 1.00 94.38 86 PHE A O 1
ATOM 727 N N . ALA A 1 87 ? 5.201 -1.161 -9.708 1.00 87.50 87 ALA A N 1
ATOM 728 C CA . ALA A 1 87 ? 4.372 -0.916 -8.535 1.00 87.50 87 ALA A CA 1
ATOM 729 C C . ALA A 1 87 ? 4.433 -2.086 -7.535 1.00 87.50 87 ALA A C 1
ATOM 731 O O . ALA A 1 87 ? 4.495 -1.857 -6.325 1.00 87.50 87 ALA A O 1
ATOM 732 N N . ALA A 1 88 ? 4.507 -3.328 -8.026 1.00 87.88 88 ALA A N 1
ATOM 733 C CA . ALA A 1 88 ? 4.661 -4.508 -7.181 1.00 87.88 88 ALA A CA 1
ATOM 734 C C . ALA A 1 88 ? 6.002 -4.516 -6.423 1.00 87.88 88 ALA A C 1
ATOM 736 O O . ALA A 1 88 ? 6.015 -4.691 -5.205 1.00 87.88 88 ALA A O 1
ATOM 737 N N . VAL A 1 89 ? 7.121 -4.257 -7.107 1.00 91.69 89 VAL A N 1
ATOM 738 C CA . VAL A 1 89 ? 8.463 -4.338 -6.493 1.00 91.69 89 VAL A CA 1
ATOM 739 C C . VAL A 1 89 ? 8.873 -3.082 -5.709 1.00 91.69 89 VAL A C 1
ATOM 741 O O . VAL A 1 89 ? 9.768 -3.136 -4.867 1.00 91.69 89 VAL A O 1
ATOM 744 N N . LEU A 1 90 ? 8.214 -1.941 -5.946 1.00 90.94 90 LEU A N 1
ATOM 745 C CA . LEU A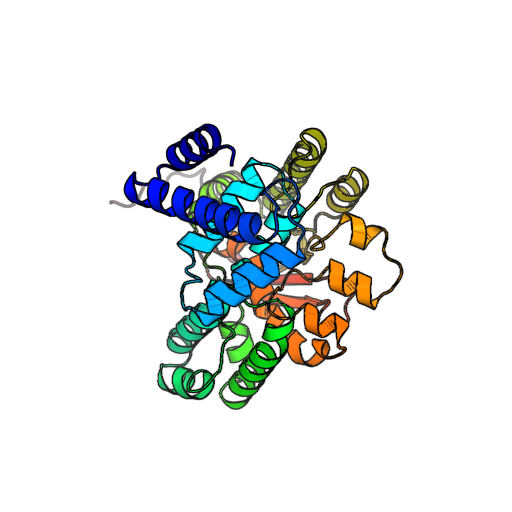 1 90 ? 8.429 -0.690 -5.205 1.00 90.94 90 LEU A CA 1
ATOM 746 C C . LEU A 1 90 ? 7.445 -0.498 -4.043 1.00 90.94 90 LEU A C 1
ATOM 748 O O . LEU A 1 90 ? 7.728 0.287 -3.132 1.00 90.94 90 LEU A O 1
ATOM 752 N N . GLY A 1 91 ? 6.286 -1.164 -4.066 1.00 82.88 91 GLY A N 1
ATOM 753 C CA . GLY A 1 91 ? 5.171 -0.897 -3.150 1.00 82.88 91 GLY A CA 1
ATOM 754 C C . GLY A 1 91 ? 5.454 -1.214 -1.677 1.00 82.88 91 GLY A C 1
ATOM 755 O O . GLY A 1 91 ? 4.852 -0.609 -0.789 1.00 82.88 91 GLY A O 1
ATOM 756 N N . GLY A 1 92 ? 6.393 -2.126 -1.406 1.00 82.44 92 GLY A N 1
ATOM 757 C CA . GLY A 1 92 ? 6.771 -2.554 -0.054 1.00 82.44 92 GLY A CA 1
ATOM 758 C C . GLY A 1 92 ? 8.041 -1.911 0.519 1.00 82.44 92 GLY A C 1
ATOM 759 O O . GLY A 1 92 ? 8.378 -2.171 1.673 1.00 82.44 92 GLY A O 1
ATOM 760 N N . ARG A 1 93 ? 8.746 -1.071 -0.250 1.00 87.50 93 ARG A N 1
ATOM 761 C CA . ARG A 1 93 ? 10.135 -0.649 0.038 1.00 87.50 93 ARG A CA 1
ATOM 762 C C . ARG A 1 93 ? 10.361 0.040 1.386 1.00 87.50 93 ARG A C 1
ATOM 764 O O . ARG A 1 93 ? 11.436 -0.064 1.959 1.00 87.50 93 ARG A O 1
ATOM 771 N N . SER A 1 94 ? 9.355 0.741 1.899 1.00 89.62 94 SER A N 1
ATOM 772 C CA . SER A 1 94 ? 9.442 1.484 3.160 1.00 89.62 94 SER A CA 1
ATOM 773 C C . SER A 1 94 ? 8.919 0.705 4.368 1.00 89.62 94 SER A C 1
ATOM 775 O O . SER A 1 94 ? 9.159 1.126 5.502 1.00 89.62 94 SER A O 1
ATOM 777 N N . VAL A 1 95 ? 8.221 -0.414 4.147 1.00 95.56 95 VAL A N 1
ATOM 778 C CA . VAL A 1 95 ? 7.359 -1.035 5.160 1.00 95.56 95 VAL A CA 1
ATOM 779 C C . VAL A 1 95 ? 8.175 -1.648 6.296 1.00 95.56 95 VAL A C 1
ATOM 781 O O . VAL A 1 95 ? 7.968 -1.260 7.442 1.00 95.56 95 VAL A O 1
ATOM 784 N N . TYR A 1 96 ? 9.141 -2.530 6.007 1.00 96.56 96 TYR A N 1
ATOM 785 C CA . TYR A 1 96 ? 9.965 -3.170 7.048 1.00 96.56 96 TYR A CA 1
ATOM 786 C C . TYR A 1 96 ? 10.709 -2.143 7.909 1.00 96.56 96 TYR A C 1
ATOM 788 O O . TYR A 1 96 ? 10.611 -2.175 9.135 1.00 96.56 96 TYR A O 1
ATOM 796 N N . GLY A 1 97 ? 11.392 -1.184 7.273 1.00 95.94 97 GLY A N 1
ATOM 797 C CA . GLY A 1 97 ? 12.114 -0.126 7.985 1.00 95.94 97 GLY A CA 1
ATOM 798 C C . GLY A 1 97 ? 11.187 0.743 8.838 1.00 95.94 97 GLY A C 1
ATOM 799 O O . GLY A 1 97 ? 11.504 1.047 9.985 1.00 95.94 97 GLY A O 1
ATOM 800 N N . SER A 1 98 ? 10.001 1.083 8.322 1.00 97.81 98 SER A N 1
ATOM 801 C CA . SER A 1 98 ? 9.007 1.845 9.081 1.00 97.81 98 SER A CA 1
ATOM 802 C C . SER A 1 98 ? 8.425 1.060 10.263 1.00 97.81 98 SER A C 1
ATOM 804 O O . SER A 1 98 ? 8.177 1.651 11.316 1.00 97.81 98 SER A O 1
ATOM 806 N N . ILE A 1 99 ? 8.217 -0.255 10.124 1.00 98.50 99 ILE A N 1
ATOM 807 C CA . ILE A 1 99 ? 7.817 -1.126 11.240 1.00 98.50 99 ILE A CA 1
ATOM 808 C C . ILE A 1 99 ? 8.904 -1.110 12.318 1.00 98.50 99 ILE A C 1
ATOM 810 O O . ILE A 1 99 ? 8.579 -0.898 13.484 1.00 98.50 99 ILE A O 1
ATOM 814 N N . GLY A 1 100 ? 10.180 -1.240 11.941 1.00 98.38 100 GLY A N 1
ATOM 815 C CA . GLY A 1 100 ? 11.308 -1.173 12.877 1.00 98.38 100 GLY A CA 1
ATOM 816 C C . GLY A 1 100 ? 11.405 0.164 13.616 1.00 98.38 100 GLY A C 1
ATOM 817 O O . GLY A 1 100 ? 11.506 0.186 14.840 1.00 98.38 100 GLY A O 1
ATOM 818 N N . GLU A 1 101 ? 11.289 1.290 12.906 1.00 98.50 101 GLU A N 1
ATOM 819 C CA . GLU A 1 101 ? 11.250 2.628 13.521 1.00 98.50 101 GLU A CA 1
ATOM 820 C C . GLU A 1 101 ? 10.087 2.781 14.508 1.00 98.50 101 GLU A C 1
ATOM 822 O O . GLU A 1 101 ? 10.232 3.379 15.575 1.00 98.50 101 GLU A O 1
ATOM 827 N N . ARG A 1 102 ? 8.906 2.269 14.149 1.00 98.31 102 ARG A N 1
ATOM 828 C CA . ARG A 1 102 ? 7.726 2.339 15.012 1.00 98.31 102 ARG A CA 1
ATOM 829 C C . ARG A 1 102 ? 7.861 1.428 16.229 1.00 98.31 102 ARG A C 1
ATOM 831 O O . ARG A 1 102 ? 7.467 1.841 17.315 1.00 98.31 102 ARG A O 1
ATOM 838 N N . LEU A 1 103 ? 8.435 0.238 16.062 1.00 98.69 103 LEU A N 1
ATOM 839 C CA . LEU A 1 103 ? 8.757 -0.672 17.156 1.00 98.69 103 LEU A CA 1
ATOM 840 C C . LEU A 1 103 ? 9.699 -0.007 18.165 1.00 98.69 103 LEU A C 1
ATOM 842 O O . LEU A 1 103 ? 9.364 0.037 19.346 1.00 98.69 103 LEU A O 1
ATOM 846 N N . GLY A 1 104 ? 10.796 0.598 17.697 1.00 98.50 104 GLY A N 1
ATOM 847 C CA . GLY A 1 104 ? 11.732 1.334 18.554 1.00 98.50 104 GLY A CA 1
ATOM 848 C C . GLY A 1 104 ? 11.046 2.441 19.363 1.00 98.50 104 GLY A C 1
ATOM 849 O O . GLY A 1 104 ? 11.235 2.544 20.573 1.00 98.50 104 GLY A O 1
ATOM 850 N N . LYS A 1 105 ? 10.140 3.200 18.730 1.00 98.19 105 LYS A N 1
ATOM 851 C CA . LYS A 1 105 ? 9.355 4.253 19.403 1.00 98.19 105 LYS A CA 1
ATOM 852 C C . LYS A 1 105 ? 8.368 3.731 20.451 1.00 98.19 105 LYS A C 1
ATOM 854 O O . LYS A 1 105 ? 8.138 4.418 21.439 1.00 98.19 105 LYS A O 1
ATOM 859 N N . LEU A 1 106 ? 7.727 2.585 20.213 1.00 97.75 106 LEU A N 1
ATOM 860 C CA . LEU A 1 106 ? 6.660 2.069 21.084 1.00 97.75 106 LEU A CA 1
ATOM 861 C C . LEU A 1 106 ? 7.166 1.133 22.185 1.00 97.75 106 LEU A C 1
ATOM 863 O O . LEU A 1 106 ? 6.535 1.048 23.236 1.00 97.75 106 LEU A O 1
ATOM 867 N N . ALA A 1 107 ? 8.256 0.408 21.935 1.00 97.62 107 ALA A N 1
ATOM 868 C CA . ALA A 1 107 ? 8.718 -0.679 22.794 1.00 97.62 107 ALA A CA 1
ATOM 869 C C . ALA A 1 107 ? 10.221 -0.613 23.132 1.00 97.62 107 ALA A C 1
ATOM 871 O O . ALA A 1 107 ? 10.689 -1.444 23.906 1.00 97.62 107 ALA A O 1
ATOM 872 N N . GLY A 1 108 ? 10.957 0.371 22.600 1.00 98.25 108 GLY A N 1
ATOM 873 C CA . GLY A 1 108 ? 12.389 0.572 22.841 1.00 98.25 108 GLY A CA 1
ATOM 874 C C . GLY A 1 108 ? 13.298 -0.078 21.792 1.00 98.25 108 GLY A C 1
ATOM 875 O O . GLY A 1 108 ? 12.911 -1.017 21.094 1.00 98.25 108 GLY A O 1
ATOM 876 N N . GLU A 1 109 ? 14.530 0.432 21.677 1.00 98.25 109 GLU A N 1
ATOM 877 C CA . GLU A 1 109 ? 15.518 -0.052 20.696 1.00 98.25 109 GLU A CA 1
ATOM 878 C C . GLU A 1 109 ? 16.025 -1.473 20.999 1.00 98.25 109 GLU A C 1
ATOM 880 O O . GLU A 1 109 ? 16.354 -2.196 20.068 1.00 98.25 109 GLU A O 1
ATOM 885 N N . GLU A 1 110 ? 16.017 -1.913 22.263 1.00 98.31 110 GLU A N 1
ATOM 886 C CA . GLU A 1 110 ? 16.365 -3.294 22.644 1.00 98.31 110 GLU A CA 1
ATOM 887 C C . GLU A 1 110 ? 15.437 -4.307 21.959 1.00 98.31 110 GLU A C 1
ATOM 889 O O . GLU A 1 110 ? 15.884 -5.152 21.186 1.00 98.31 110 GLU A O 1
ATOM 894 N N . LYS A 1 111 ? 14.119 -4.137 22.129 1.00 98.25 111 LYS A N 1
ATOM 895 C CA . LYS A 1 111 ? 13.109 -4.981 21.476 1.00 98.25 111 LYS A CA 1
ATOM 896 C C . LYS A 1 111 ? 13.131 -4.861 19.958 1.00 98.25 111 LYS A C 1
ATOM 898 O O . LYS A 1 111 ? 12.806 -5.812 19.251 1.00 98.25 111 LYS A O 1
ATOM 903 N N . ARG A 1 112 ? 13.491 -3.688 19.432 1.00 98.50 112 ARG A N 1
ATOM 904 C CA . ARG A 1 112 ? 13.707 -3.524 17.993 1.00 98.50 112 ARG A CA 1
ATOM 905 C C . ARG A 1 112 ? 14.874 -4.386 17.513 1.00 98.50 112 ARG A C 1
ATOM 907 O O . ARG A 1 112 ? 14.710 -5.041 16.487 1.00 98.50 112 ARG A O 1
ATOM 914 N N . GLY A 1 113 ? 15.990 -4.399 18.243 1.00 98.38 113 GLY A N 1
ATOM 915 C CA . GLY A 1 113 ? 17.149 -5.251 17.972 1.00 98.38 113 GLY A CA 1
ATOM 916 C C . GLY A 1 113 ? 16.776 -6.731 17.978 1.00 98.38 113 GLY A C 1
ATOM 917 O O . GLY A 1 113 ? 16.978 -7.406 16.976 1.00 98.38 113 GLY A O 1
ATOM 918 N N . GLU A 1 114 ? 16.092 -7.210 19.024 1.00 98.12 114 GLU A N 1
ATOM 919 C CA . GLU A 1 114 ? 15.617 -8.606 19.106 1.00 98.12 114 GLU A CA 1
ATOM 920 C C . GLU A 1 114 ? 14.818 -9.052 17.868 1.00 98.12 114 GLU A C 1
ATOM 922 O O . GLU A 1 114 ? 14.952 -10.182 17.394 1.00 98.12 114 GLU A O 1
ATOM 927 N N . VAL A 1 115 ? 13.988 -8.160 17.321 1.00 98.44 115 VAL A N 1
ATOM 928 C CA . VAL A 1 115 ? 13.133 -8.469 16.169 1.00 98.44 115 VAL A CA 1
ATOM 929 C C . VAL A 1 115 ? 13.882 -8.333 14.840 1.00 98.44 115 VAL A C 1
ATOM 931 O O . VAL A 1 115 ? 13.724 -9.183 13.961 1.00 98.44 115 VAL A O 1
ATOM 934 N N . PHE A 1 116 ? 14.672 -7.275 14.651 1.00 98.12 116 PHE A N 1
ATOM 935 C CA . PHE A 1 116 ? 15.234 -6.925 13.340 1.00 98.12 116 PHE A CA 1
ATOM 936 C C . PHE A 1 116 ? 16.676 -7.383 13.120 1.00 98.12 116 PHE A C 1
ATOM 938 O O . PHE A 1 116 ? 17.081 -7.521 11.962 1.00 98.12 116 PHE A O 1
ATOM 945 N N . ASP A 1 117 ? 17.444 -7.663 14.172 1.00 97.38 117 ASP A N 1
ATOM 946 C CA . ASP A 1 117 ? 18.835 -8.077 14.016 1.00 97.38 117 ASP A CA 1
ATOM 947 C C . ASP A 1 117 ? 18.908 -9.437 13.308 1.00 97.38 117 ASP A C 1
ATOM 949 O O . ASP A 1 117 ? 18.272 -10.426 13.681 1.00 97.38 117 ASP A O 1
ATOM 953 N N . GLY A 1 118 ? 19.648 -9.476 12.199 1.00 95.88 118 GLY A N 1
ATOM 954 C CA . GLY A 1 118 ? 19.763 -10.663 11.351 1.00 95.88 118 GLY A CA 1
ATOM 955 C C . GLY A 1 118 ? 18.523 -10.999 10.510 1.00 95.88 118 GLY A C 1
ATOM 956 O O . GLY A 1 118 ? 18.548 -12.020 9.822 1.00 95.88 118 GLY A O 1
ATOM 957 N N . LEU A 1 119 ? 17.461 -10.181 10.519 1.00 96.62 119 LEU A N 1
ATOM 958 C CA . LEU A 1 119 ? 16.322 -10.355 9.612 1.00 96.62 119 LEU A CA 1
ATOM 959 C C . LEU A 1 119 ? 16.755 -10.040 8.171 1.00 96.62 119 LEU A C 1
ATOM 961 O O . LEU A 1 119 ? 17.156 -8.918 7.853 1.00 96.62 119 LEU A O 1
ATOM 965 N N . LYS A 1 120 ? 16.659 -11.026 7.275 1.00 94.88 120 LYS A N 1
ATOM 966 C CA . LYS A 1 120 ? 17.074 -10.880 5.872 1.00 94.88 120 LYS A CA 1
ATOM 967 C C . LYS A 1 120 ? 15.916 -10.391 5.008 1.00 94.88 120 LYS A C 1
ATOM 969 O O . LYS A 1 120 ? 15.153 -11.185 4.466 1.00 94.88 120 LYS A O 1
ATOM 974 N N . VAL A 1 121 ? 15.806 -9.075 4.864 1.00 94.12 121 VAL A N 1
ATOM 975 C CA . VAL A 1 121 ? 14.815 -8.454 3.974 1.00 94.12 121 VAL A CA 1
ATOM 976 C C . VAL A 1 121 ? 15.258 -8.609 2.511 1.00 94.12 121 VAL A C 1
ATOM 978 O O . VAL A 1 121 ? 16.402 -8.261 2.205 1.00 94.12 121 VAL A O 1
ATOM 981 N N . PRO A 1 122 ? 14.391 -9.089 1.594 1.00 94.50 122 PRO A N 1
ATOM 982 C CA . PRO A 1 122 ? 14.725 -9.140 0.174 1.00 94.50 122 PRO A CA 1
ATOM 983 C C . PRO A 1 122 ? 15.102 -7.749 -0.366 1.00 94.50 122 PRO A C 1
ATOM 985 O O . PRO A 1 122 ? 14.441 -6.761 -0.020 1.00 94.50 122 PRO A O 1
ATOM 988 N N . PRO A 1 123 ? 16.140 -7.640 -1.216 1.00 94.62 123 PRO A N 1
ATOM 989 C CA . PRO A 1 123 ? 16.586 -6.357 -1.750 1.00 94.62 123 PRO A CA 1
ATOM 990 C C . PRO A 1 123 ? 15.484 -5.665 -2.561 1.00 94.62 123 PRO A C 1
ATOM 992 O O . PRO A 1 123 ? 14.581 -6.304 -3.104 1.00 94.62 123 PRO A O 1
ATOM 995 N N . LEU A 1 124 ? 15.555 -4.338 -2.672 1.00 93.75 124 LEU A N 1
ATOM 996 C CA . LEU A 1 124 ? 14.602 -3.567 -3.470 1.00 93.75 124 LEU A CA 1
ATOM 997 C C . LEU A 1 124 ? 14.565 -4.067 -4.923 1.00 93.75 124 LEU A C 1
ATOM 999 O O . LEU A 1 124 ? 15.613 -4.269 -5.529 1.00 93.75 124 LEU A O 1
ATOM 1003 N N . GLY A 1 125 ? 13.376 -4.241 -5.496 1.00 93.75 125 GLY A N 1
ATOM 1004 C CA . GLY A 1 125 ? 13.242 -4.816 -6.837 1.00 93.75 125 GLY A CA 1
ATOM 1005 C C . GLY A 1 125 ? 13.044 -6.335 -6.845 1.00 93.75 125 GLY A C 1
ATOM 1006 O O . GLY A 1 125 ? 12.728 -6.878 -7.903 1.00 93.75 125 GLY A O 1
ATOM 1007 N N . SER A 1 126 ? 13.197 -7.014 -5.699 1.00 94.75 126 SER A N 1
ATOM 1008 C CA . SER A 1 126 ? 12.925 -8.453 -5.603 1.00 94.75 126 SER A CA 1
ATOM 1009 C C . SER A 1 126 ? 11.489 -8.762 -6.029 1.00 94.75 126 SER A C 1
ATOM 1011 O O . SER A 1 126 ? 10.584 -7.958 -5.775 1.00 94.75 126 SER A O 1
ATOM 1013 N N . PRO A 1 127 ? 11.254 -9.914 -6.672 1.00 92.12 127 PRO A N 1
ATOM 1014 C CA . PRO A 1 127 ? 9.910 -10.307 -7.051 1.00 92.12 127 PRO A CA 1
ATOM 1015 C C . PRO A 1 127 ? 9.034 -10.545 -5.801 1.00 92.12 127 PRO A C 1
ATOM 1017 O O . PRO A 1 127 ? 9.547 -10.936 -4.746 1.00 92.12 127 PRO A O 1
ATOM 1020 N N . PRO A 1 128 ? 7.710 -10.298 -5.892 1.00 90.69 128 PRO A N 1
ATOM 1021 C CA . PRO A 1 128 ? 6.792 -10.395 -4.753 1.00 90.69 128 PRO A CA 1
ATOM 1022 C C . PRO A 1 128 ? 6.809 -11.737 -4.003 1.00 90.69 128 PRO A C 1
ATOM 1024 O O . PRO A 1 128 ? 6.512 -11.779 -2.811 1.00 90.69 128 PRO A O 1
ATOM 1027 N N . ASP A 1 129 ? 7.169 -12.832 -4.674 1.00 92.50 129 ASP A N 1
ATOM 1028 C CA . ASP A 1 129 ? 7.171 -14.198 -4.136 1.00 92.50 129 ASP A CA 1
ATOM 1029 C C . ASP A 1 129 ? 8.312 -14.461 -3.145 1.00 92.50 129 ASP A C 1
ATOM 1031 O O . ASP A 1 129 ? 8.237 -15.404 -2.358 1.00 92.50 129 ASP A O 1
ATOM 1035 N N . GLN A 1 130 ? 9.320 -13.585 -3.097 1.00 93.38 130 GLN A N 1
ATOM 1036 C CA . GLN A 1 130 ? 10.426 -13.671 -2.138 1.00 93.38 130 GLN A CA 1
ATOM 1037 C C . GLN A 1 130 ? 10.118 -13.042 -0.770 1.00 93.38 130 GLN A C 1
ATOM 1039 O O . GLN A 1 130 ? 10.832 -13.293 0.201 1.00 93.38 130 GLN A O 1
ATOM 1044 N N . TYR A 1 131 ? 9.063 -12.234 -0.652 1.00 94.69 131 TYR A N 1
ATOM 1045 C CA . TYR A 1 131 ? 8.746 -11.521 0.591 1.00 94.69 131 TYR A CA 1
ATOM 1046 C C . TYR A 1 131 ? 7.973 -12.321 1.652 1.00 94.69 131 TYR A C 1
ATOM 1048 O O . TYR A 1 131 ? 8.262 -12.115 2.834 1.00 94.69 131 TYR A O 1
ATOM 1056 N N . PRO A 1 132 ? 7.033 -13.233 1.318 1.00 95.62 132 PRO A N 1
ATOM 1057 C CA . PRO A 1 132 ? 6.227 -13.938 2.313 1.00 95.62 132 PRO A CA 1
ATOM 1058 C C . PRO A 1 132 ? 7.016 -14.609 3.436 1.00 95.62 132 PRO A C 1
ATOM 1060 O O . PRO A 1 132 ? 6.619 -14.501 4.594 1.00 95.62 132 PRO A O 1
ATOM 1063 N N . ALA A 1 133 ? 8.141 -15.258 3.119 1.00 94.62 133 ALA A N 1
ATOM 1064 C CA . ALA A 1 133 ? 8.971 -15.929 4.118 1.00 94.62 133 ALA A CA 1
ATOM 1065 C C . ALA A 1 133 ? 9.557 -14.935 5.137 1.00 94.62 133 ALA A C 1
ATOM 1067 O O . ALA A 1 133 ? 9.417 -15.136 6.341 1.00 94.62 133 ALA A O 1
ATOM 1068 N N . CYS A 1 134 ? 10.125 -13.819 4.665 1.00 95.88 134 CYS A N 1
ATOM 1069 C CA . CYS A 1 134 ? 10.637 -12.756 5.532 1.00 95.88 134 CYS A CA 1
ATOM 1070 C C . CYS A 1 134 ? 9.513 -12.081 6.336 1.00 95.88 134 CYS A C 1
ATOM 1072 O O . CYS A 1 134 ? 9.685 -11.795 7.519 1.00 95.88 134 CYS A O 1
ATOM 1074 N N . THR A 1 135 ? 8.344 -11.853 5.729 1.00 97.12 135 THR A N 1
ATOM 1075 C CA . THR A 1 135 ? 7.169 -11.313 6.435 1.00 97.12 135 THR A CA 1
ATOM 1076 C C . THR A 1 135 ? 6.700 -12.247 7.545 1.00 97.12 135 THR A C 1
ATOM 1078 O O . THR A 1 135 ? 6.372 -11.778 8.635 1.00 97.12 135 THR A O 1
ATOM 1081 N N . LYS A 1 136 ? 6.691 -13.561 7.295 1.00 97.25 136 LYS A N 1
ATOM 1082 C CA . LYS A 1 136 ? 6.365 -14.557 8.317 1.00 97.25 136 LYS A CA 1
ATOM 1083 C C . LYS A 1 136 ? 7.377 -14.515 9.457 1.00 97.25 136 LYS A C 1
ATOM 1085 O O . LYS A 1 136 ? 6.976 -14.428 10.610 1.00 97.25 136 LYS A O 1
ATOM 1090 N N . GLU A 1 137 ? 8.669 -14.516 9.136 1.00 97.81 137 GLU A N 1
ATOM 1091 C CA . GLU A 1 137 ? 9.730 -14.447 10.140 1.00 97.81 137 GLU A CA 1
ATOM 1092 C C . GLU A 1 137 ? 9.622 -13.179 11.000 1.00 97.81 137 GLU A C 1
ATOM 1094 O O . GLU A 1 137 ? 9.715 -13.255 12.223 1.00 97.81 137 GLU A O 1
ATOM 1099 N N . LEU A 1 138 ? 9.341 -12.022 10.391 1.00 98.38 138 LEU A N 1
ATOM 1100 C CA . LEU A 1 138 ? 9.081 -10.785 11.127 1.00 98.38 138 LEU A CA 1
ATOM 1101 C C . LEU A 1 138 ? 7.912 -10.944 12.112 1.00 98.38 138 LEU A C 1
ATOM 1103 O O . LEU A 1 138 ? 8.020 -10.504 13.255 1.00 98.38 138 LEU A O 1
ATOM 1107 N N . LEU A 1 139 ? 6.794 -11.537 11.682 1.00 98.25 139 LEU A N 1
ATOM 1108 C CA . LEU A 1 139 ? 5.636 -11.751 12.553 1.00 98.25 139 LEU A CA 1
ATOM 1109 C C . LEU A 1 139 ? 5.946 -12.710 13.703 1.00 98.25 139 LEU A C 1
ATOM 1111 O O . LEU A 1 139 ? 5.542 -12.430 14.830 1.00 98.25 139 LEU A O 1
ATOM 1115 N N . ASP A 1 140 ? 6.658 -13.803 13.430 1.00 98.25 140 ASP A N 1
ATOM 1116 C CA . ASP A 1 140 ? 7.053 -14.776 14.450 1.00 98.25 140 ASP A CA 1
ATOM 1117 C C . ASP A 1 140 ? 7.927 -14.095 15.519 1.00 98.25 140 ASP A C 1
ATOM 1119 O O . ASP A 1 140 ? 7.667 -14.222 16.716 1.00 98.25 140 ASP A O 1
ATOM 1123 N N . ARG A 1 141 ? 8.913 -13.293 15.092 1.00 98.44 141 ARG A N 1
ATOM 1124 C CA . ARG A 1 141 ? 9.790 -12.532 15.996 1.00 98.44 141 ARG A CA 1
ATOM 1125 C C . ARG A 1 141 ? 9.024 -11.469 16.789 1.00 98.44 141 ARG A C 1
ATOM 1127 O O . ARG A 1 141 ? 9.183 -11.376 18.002 1.00 98.44 141 ARG A O 1
ATOM 1134 N N . LEU A 1 142 ? 8.137 -10.709 16.140 1.00 98.50 142 LEU A N 1
ATOM 1135 C CA . LEU A 1 142 ? 7.253 -9.756 16.825 1.00 98.50 142 LEU A CA 1
ATOM 1136 C C . LEU A 1 142 ? 6.389 -10.451 17.889 1.00 98.50 142 LEU A C 1
ATOM 1138 O O . LEU A 1 142 ? 6.263 -9.934 18.995 1.00 98.50 142 LEU A O 1
ATOM 1142 N N . GLY A 1 143 ? 5.808 -11.609 17.562 1.00 97.94 143 GLY A N 1
ATOM 1143 C CA . GLY A 1 143 ? 4.960 -12.384 18.470 1.00 97.94 143 GLY A CA 1
ATOM 1144 C C . GLY A 1 143 ? 5.714 -13.018 19.640 1.00 97.94 143 GLY A C 1
ATOM 1145 O O . GLY A 1 143 ? 5.120 -13.221 20.694 1.00 97.94 143 GLY A O 1
ATOM 1146 N N . ALA A 1 144 ? 7.010 -13.296 19.483 1.00 98.06 144 ALA A N 1
ATOM 1147 C CA . ALA A 1 144 ? 7.865 -13.786 20.562 1.00 98.06 144 ALA A CA 1
ATOM 1148 C C . ALA A 1 144 ? 8.292 -12.674 21.543 1.00 98.06 144 ALA A C 1
ATOM 1150 O O . ALA A 1 144 ? 8.451 -12.939 22.733 1.00 98.06 144 ALA A O 1
ATOM 1151 N N . THR A 1 145 ? 8.451 -11.434 21.064 1.00 98.19 145 THR A N 1
ATOM 1152 C CA . THR A 1 145 ? 8.976 -10.298 21.854 1.00 98.19 145 THR A CA 1
ATOM 1153 C C . THR A 1 145 ? 7.882 -9.405 22.474 1.00 98.19 145 THR A C 1
ATOM 1155 O O . THR A 1 145 ? 8.125 -8.665 23.441 1.00 98.19 145 THR A O 1
ATOM 1158 N N . LEU A 1 146 ? 6.665 -9.417 21.921 1.00 98.38 146 LEU A N 1
ATOM 1159 C CA . LEU A 1 146 ? 5.597 -8.467 22.251 1.00 98.38 146 LEU A CA 1
ATOM 1160 C C . LEU A 1 146 ? 4.276 -9.157 22.592 1.00 98.38 146 LEU A C 1
ATOM 1162 O O . LEU A 1 146 ? 3.992 -10.263 22.140 1.00 98.38 146 LEU A O 1
ATOM 1166 N N . THR A 1 147 ? 3.407 -8.456 23.326 1.00 98.19 147 THR A N 1
ATOM 1167 C CA . THR A 1 147 ? 2.014 -8.904 23.479 1.00 98.19 147 THR A CA 1
ATOM 1168 C C . THR A 1 147 ? 1.242 -8.759 22.159 1.00 98.19 147 THR A C 1
ATOM 1170 O O . THR A 1 147 ? 1.590 -7.905 21.334 1.00 98.19 147 THR A O 1
ATOM 1173 N N . PRO A 1 148 ? 0.141 -9.506 21.952 1.00 97.44 148 PRO A N 1
ATOM 1174 C CA . PRO A 1 148 ? -0.691 -9.364 20.756 1.00 97.44 148 PRO A CA 1
ATOM 1175 C C . PRO A 1 148 ? -1.151 -7.920 20.488 1.00 97.44 148 PRO A C 1
ATOM 1177 O O . PRO A 1 148 ? -1.179 -7.472 19.343 1.00 97.44 148 PRO A O 1
ATOM 1180 N N . GLU A 1 149 ? -1.478 -7.159 21.531 1.00 97.19 149 GLU A N 1
ATOM 1181 C CA . GLU A 1 149 ? -1.892 -5.754 21.437 1.00 97.19 149 GLU A CA 1
ATOM 1182 C C . GLU A 1 149 ? -0.740 -4.857 20.975 1.00 97.19 149 GLU A C 1
ATOM 1184 O O . GLU A 1 149 ? -0.937 -3.980 20.131 1.00 97.19 149 GLU A O 1
ATOM 1189 N N . GLN A 1 150 ? 0.472 -5.099 21.479 1.00 98.00 150 GLN A N 1
ATOM 1190 C CA . GLN A 1 150 ? 1.673 -4.384 21.055 1.00 98.00 150 GLN A CA 1
ATOM 1191 C C . GLN A 1 150 ? 2.018 -4.693 19.594 1.00 98.00 150 GLN A C 1
ATOM 1193 O O . GLN A 1 150 ? 2.293 -3.759 18.841 1.00 98.00 150 GLN A O 1
ATOM 1198 N N . VAL A 1 151 ? 1.922 -5.956 19.155 1.00 98.50 151 VAL A N 1
ATOM 1199 C CA . VAL A 1 151 ? 2.113 -6.335 17.740 1.00 98.50 151 VAL A CA 1
ATOM 1200 C C . VAL A 1 151 ? 1.144 -5.565 16.843 1.00 98.50 151 VAL A C 1
ATOM 1202 O O . VAL A 1 151 ? 1.562 -4.928 15.875 1.00 98.50 151 VAL A O 1
ATOM 1205 N N . LYS A 1 152 ? -0.149 -5.546 17.190 1.00 98.25 152 LYS A N 1
ATOM 1206 C CA . LYS A 1 152 ? -1.172 -4.792 16.447 1.00 98.25 152 LYS A CA 1
ATOM 1207 C C . LYS A 1 152 ? -0.851 -3.298 16.400 1.00 98.25 152 LYS A C 1
ATOM 1209 O O . LYS A 1 152 ? -0.941 -2.690 15.336 1.00 98.25 152 LYS A O 1
ATOM 1214 N N . ALA A 1 153 ? -0.449 -2.704 17.523 1.00 97.81 153 ALA A N 1
ATOM 1215 C CA . ALA A 1 153 ? -0.106 -1.284 17.603 1.00 97.81 153 ALA A CA 1
ATOM 1216 C C . ALA A 1 153 ? 1.139 -0.924 16.774 1.00 97.81 153 ALA A C 1
ATOM 1218 O O . ALA A 1 153 ? 1.170 0.144 16.148 1.00 97.81 153 ALA A O 1
ATOM 1219 N N . VAL A 1 154 ? 2.140 -1.810 16.751 1.00 98.44 154 VAL A N 1
ATOM 1220 C CA . VAL A 1 154 ? 3.350 -1.682 15.931 1.00 98.44 154 VAL A CA 1
ATOM 1221 C C . VAL A 1 154 ? 3.003 -1.769 14.452 1.00 98.44 154 VAL A C 1
ATOM 1223 O O . VAL A 1 154 ? 3.435 -0.900 13.711 1.00 98.44 154 VAL A O 1
ATOM 1226 N N . LEU A 1 155 ? 2.180 -2.734 14.032 1.00 98.50 155 LEU A N 1
ATOM 1227 C CA . LEU A 1 155 ? 1.800 -2.914 12.627 1.00 98.50 155 LEU A CA 1
ATOM 1228 C C . LEU A 1 155 ? 0.798 -1.862 12.127 1.00 98.50 155 LEU A C 1
ATOM 1230 O O . LEU A 1 155 ? 0.797 -1.534 10.948 1.00 98.50 155 LEU A O 1
ATOM 1234 N N . ALA A 1 156 ? -0.065 -1.310 12.982 1.00 98.19 156 ALA A N 1
ATOM 1235 C CA . ALA A 1 156 ? -1.096 -0.341 12.592 1.00 98.19 156 ALA A CA 1
ATOM 1236 C C . ALA A 1 156 ? -0.571 1.102 12.454 1.00 98.19 156 ALA A C 1
ATOM 1238 O O . ALA A 1 156 ? -1.171 2.044 12.983 1.00 98.19 156 ALA A O 1
ATOM 1239 N N . GLY A 1 157 ? 0.560 1.280 11.765 1.00 96.50 157 GLY A N 1
ATOM 1240 C CA . GLY A 1 157 ? 1.165 2.577 11.454 1.00 96.50 157 GLY A CA 1
ATOM 1241 C C . GLY A 1 157 ? 1.047 2.993 9.982 1.00 96.50 157 GLY A C 1
ATOM 1242 O O . GLY A 1 157 ? 0.656 2.215 9.114 1.00 96.50 157 GLY A O 1
ATOM 1243 N N . ASN A 1 158 ? 1.450 4.233 9.685 1.00 96.62 158 ASN A N 1
ATOM 1244 C CA . ASN A 1 158 ? 1.645 4.732 8.317 1.00 96.62 158 ASN A CA 1
ATOM 1245 C C . ASN A 1 158 ? 2.956 4.186 7.714 1.00 96.62 158 ASN A C 1
ATOM 1247 O O . ASN A 1 158 ? 3.912 4.928 7.481 1.00 96.62 158 ASN A O 1
ATOM 1251 N N . HIS A 1 159 ? 3.024 2.872 7.491 1.00 97.12 159 HIS A N 1
ATOM 1252 C CA . HIS A 1 159 ? 4.257 2.211 7.047 1.00 97.12 159 HIS A CA 1
ATOM 1253 C C . HIS A 1 159 ? 4.629 2.480 5.593 1.00 97.12 159 HIS A C 1
ATOM 1255 O O . HIS A 1 159 ? 5.802 2.429 5.232 1.00 97.12 159 HIS A O 1
ATOM 1261 N N . HIS A 1 160 ? 3.644 2.859 4.781 1.00 93.25 160 HIS A N 1
ATOM 1262 C CA . HIS A 1 160 ? 3.870 3.319 3.414 1.00 93.25 160 HIS A CA 1
ATOM 1263 C C . HIS A 1 160 ? 4.381 4.766 3.348 1.00 93.25 160 HIS A C 1
ATOM 1265 O O . HIS A 1 160 ? 4.692 5.238 2.258 1.00 93.25 160 HIS A O 1
ATOM 1271 N N . ARG A 1 161 ? 4.516 5.452 4.497 1.00 94.50 161 ARG A N 1
ATOM 1272 C CA . ARG A 1 161 ? 5.003 6.836 4.615 1.00 94.50 161 ARG A CA 1
ATOM 1273 C C . ARG A 1 161 ? 4.226 7.813 3.733 1.00 94.50 161 ARG A C 1
ATOM 1275 O O . ARG A 1 161 ? 4.813 8.673 3.083 1.00 94.50 161 ARG A O 1
ATOM 1282 N N . ILE A 1 162 ? 2.902 7.675 3.708 1.00 93.31 162 ILE A N 1
ATOM 1283 C CA . ILE A 1 162 ? 2.036 8.597 2.973 1.00 93.31 162 ILE A CA 1
ATOM 1284 C C . ILE A 1 162 ? 2.179 9.988 3.606 1.00 93.31 162 ILE A C 1
ATOM 1286 O O . ILE A 1 162 ? 1.935 10.104 4.813 1.00 93.31 162 ILE A O 1
ATOM 1290 N N . PRO A 1 163 ? 2.566 11.021 2.839 1.00 94.44 163 PRO A N 1
ATOM 1291 C CA . PRO A 1 163 ? 2.642 12.390 3.337 1.00 94.44 163 PRO A CA 1
ATOM 1292 C C . PRO A 1 163 ? 1.278 12.857 3.846 1.00 94.44 163 PRO A C 1
ATOM 1294 O O . PRO A 1 163 ? 0.257 12.661 3.183 1.00 94.44 163 PRO A O 1
ATOM 1297 N N . VAL A 1 164 ? 1.242 13.471 5.028 1.00 93.38 164 VAL A N 1
ATOM 1298 C CA . VAL A 1 164 ? -0.020 13.916 5.646 1.00 93.38 164 VAL A CA 1
ATOM 1299 C C . VAL A 1 164 ? -0.668 15.055 4.855 1.00 93.38 164 VAL A C 1
ATOM 1301 O O . VAL A 1 164 ? -1.888 15.206 4.853 1.00 93.38 164 VAL A O 1
ATOM 1304 N N . GLU A 1 165 ? 0.140 15.804 4.108 1.00 95.25 165 GLU A N 1
ATOM 1305 C CA . GLU A 1 165 ? -0.256 16.906 3.235 1.00 95.25 165 GLU A CA 1
ATOM 1306 C C . GLU A 1 165 ? -1.173 16.428 2.102 1.00 95.25 165 GLU A C 1
ATOM 1308 O O . GLU A 1 165 ? -2.021 17.190 1.636 1.00 95.25 165 GLU A O 1
ATOM 1313 N N . HIS A 1 166 ? -1.084 15.149 1.708 1.00 93.94 166 HIS A N 1
ATOM 1314 C CA . HIS A 1 166 ? -2.001 14.550 0.732 1.00 93.94 166 HIS A CA 1
ATOM 1315 C C . HIS A 1 166 ? -3.464 14.586 1.202 1.00 93.94 166 HIS A C 1
ATOM 1317 O O . HIS A 1 166 ? -4.378 14.544 0.379 1.00 93.94 166 HIS A O 1
ATOM 1323 N N . PHE A 1 167 ? -3.706 14.700 2.512 1.00 96.69 167 PHE A N 1
ATOM 1324 C CA . PHE A 1 167 ? -5.047 14.768 3.089 1.00 96.69 167 PHE A CA 1
ATOM 1325 C C . PHE A 1 167 ? -5.518 16.204 3.364 1.00 96.69 167 PHE A C 1
ATOM 1327 O O . PHE A 1 167 ? -6.614 16.382 3.889 1.00 96.69 167 PHE A O 1
ATOM 1334 N N . ALA A 1 168 ? -4.762 17.243 2.983 1.00 96.81 168 ALA A N 1
ATOM 1335 C CA . ALA A 1 168 ? -5.111 18.638 3.283 1.00 96.81 168 ALA A CA 1
ATOM 1336 C C . ALA A 1 168 ? -6.499 19.041 2.750 1.00 96.81 168 ALA A C 1
ATOM 1338 O O . ALA A 1 168 ? -7.293 19.663 3.458 1.00 96.81 168 ALA A O 1
ATOM 1339 N N . GLU A 1 169 ? -6.842 18.639 1.524 1.00 97.56 169 GLU A N 1
ATOM 1340 C CA . GLU A 1 169 ? -8.177 18.898 0.975 1.00 97.56 169 GLU A CA 1
ATOM 1341 C C . GLU A 1 169 ? -9.267 18.084 1.686 1.00 97.56 169 GLU A C 1
ATOM 1343 O O . GLU A 1 169 ? -10.390 18.560 1.835 1.00 97.56 169 GLU A O 1
ATOM 1348 N N . MET A 1 170 ? -8.951 16.881 2.171 1.00 97.06 170 MET A N 1
ATOM 1349 C CA . MET A 1 170 ? -9.883 16.071 2.958 1.00 97.06 170 MET A CA 1
ATOM 1350 C C . MET A 1 170 ? -10.179 16.723 4.316 1.00 97.06 170 MET A C 1
ATOM 1352 O O . MET A 1 170 ? -11.341 16.790 4.715 1.00 97.06 170 MET A O 1
ATOM 1356 N N . VAL A 1 171 ? -9.163 17.297 4.971 1.00 97.00 171 VAL A N 1
ATOM 1357 C CA . VAL A 1 171 ? -9.320 18.094 6.200 1.00 97.00 171 VAL A CA 1
ATOM 1358 C C . VAL A 1 171 ? -10.262 19.277 5.957 1.00 97.00 171 VAL A C 1
ATOM 1360 O O . VAL A 1 171 ? -11.236 19.436 6.687 1.00 97.00 171 VAL A O 1
ATOM 1363 N N . LYS A 1 172 ? -10.055 20.060 4.888 1.00 97.38 172 LYS A N 1
ATOM 1364 C CA . LYS A 1 172 ? -10.940 21.194 4.543 1.00 97.38 172 LYS A CA 1
ATOM 1365 C C . LYS A 1 172 ? -12.390 20.767 4.314 1.00 97.38 172 LYS A C 1
ATOM 1367 O O . LYS A 1 172 ? -13.314 21.526 4.605 1.00 97.38 172 LYS A O 1
ATOM 1372 N N . ARG A 1 173 ? -12.610 19.576 3.751 1.00 97.06 173 ARG A N 1
ATOM 1373 C CA . ARG A 1 173 ? -13.958 19.034 3.527 1.00 97.06 173 AR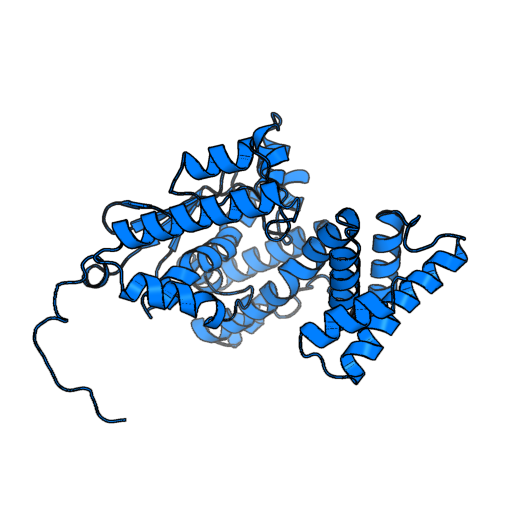G A CA 1
ATOM 1374 C C . ARG A 1 173 ? -14.602 18.607 4.837 1.00 97.06 173 ARG A C 1
ATOM 1376 O O . ARG A 1 173 ? -15.731 19.010 5.086 1.00 97.06 173 ARG A O 1
ATOM 1383 N N . TRP A 1 174 ? -13.863 17.925 5.708 1.00 94.94 174 TRP A N 1
ATOM 1384 C CA . TRP A 1 174 ? -14.316 17.638 7.070 1.00 94.94 174 TRP A CA 1
ATOM 1385 C C . TRP A 1 174 ? -14.673 18.905 7.849 1.00 94.94 174 TRP A C 1
ATOM 1387 O O . TRP A 1 174 ? -15.680 18.953 8.549 1.00 94.94 174 TRP A O 1
ATOM 1397 N N . GLU A 1 175 ? -13.886 19.970 7.700 1.00 93.44 175 GLU A N 1
ATOM 1398 C CA . GLU A 1 175 ? -14.160 21.240 8.366 1.00 93.44 175 GLU A CA 1
ATOM 1399 C C . GLU A 1 175 ? -15.479 21.893 7.948 1.00 93.44 175 GLU A C 1
ATOM 1401 O O . GLU A 1 175 ? -16.016 22.687 8.727 1.00 93.44 175 GLU A O 1
ATOM 1406 N N . LYS A 1 176 ? -15.980 21.562 6.756 1.00 94.19 176 LYS A N 1
ATOM 1407 C CA . LYS A 1 176 ? -17.237 22.066 6.196 1.00 94.19 176 LYS A CA 1
ATOM 1408 C C . LYS A 1 176 ? -18.419 21.124 6.425 1.00 94.19 176 LYS A C 1
ATOM 1410 O O . LYS A 1 176 ? -19.547 21.575 6.286 1.00 94.19 176 LYS A O 1
ATOM 1415 N N . SER A 1 177 ? -18.170 19.864 6.776 1.00 93.25 177 SER A N 1
ATOM 1416 C CA . SER A 1 177 ? -19.219 18.886 7.068 1.00 93.25 177 SER A CA 1
ATOM 1417 C C . SER A 1 177 ? -19.828 19.096 8.458 1.00 93.25 177 SER A C 1
ATOM 1419 O O . SER A 1 177 ? -19.140 19.421 9.432 1.00 93.25 177 SER A O 1
ATOM 1421 N N . GLU A 1 178 ? -21.135 18.878 8.561 1.00 91.00 178 GLU A N 1
ATOM 1422 C CA . GLU A 1 178 ? -21.931 18.981 9.785 1.00 91.00 178 GLU A CA 1
ATOM 1423 C C . GLU A 1 178 ? -21.785 17.739 10.677 1.00 91.00 178 GLU A C 1
ATOM 1425 O O . GLU A 1 178 ? -21.905 17.824 11.903 1.00 91.00 178 GLU A O 1
ATOM 1430 N N . SER A 1 179 ? -21.497 16.579 10.080 1.00 92.25 179 SER A N 1
ATOM 1431 C CA . SER A 1 179 ? -21.375 15.288 10.770 1.00 92.25 179 SER A CA 1
ATOM 1432 C C . SER A 1 179 ? -20.368 14.349 10.098 1.00 92.25 179 SER A C 1
ATOM 1434 O O . SER A 1 179 ? -19.970 14.561 8.950 1.00 92.25 179 SER A O 1
ATOM 1436 N N . MET A 1 180 ? -19.959 13.295 10.814 1.00 93.69 180 MET A N 1
ATOM 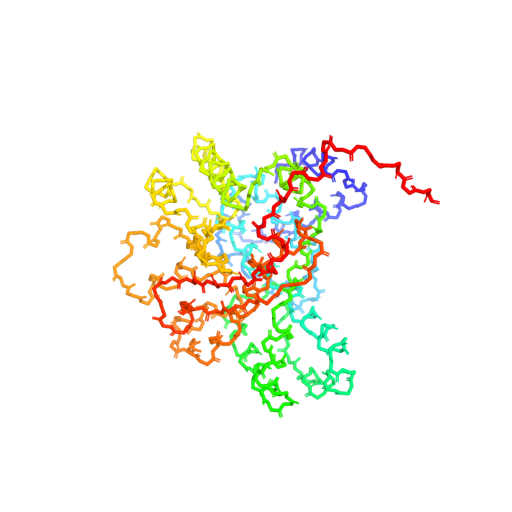1437 C CA . MET A 1 180 ? -19.105 12.236 10.259 1.00 93.69 180 MET A CA 1
ATOM 1438 C C . MET A 1 180 ? -19.833 11.472 9.151 1.00 93.69 180 MET A C 1
ATOM 1440 O O . MET A 1 180 ? -19.244 11.176 8.119 1.00 93.69 180 MET A O 1
ATOM 1444 N N . GLU A 1 181 ? -21.126 11.211 9.319 1.00 95.50 181 GLU A N 1
ATOM 1445 C CA . GLU A 1 181 ? -21.970 10.563 8.319 1.00 95.50 181 GLU A CA 1
ATOM 1446 C C . GLU A 1 181 ? -22.007 11.353 7.006 1.00 95.50 181 GLU A C 1
ATOM 1448 O O . GLU A 1 181 ? -21.804 10.783 5.932 1.00 95.50 181 GLU A O 1
ATOM 1453 N N . GLU A 1 182 ? -22.225 12.669 7.083 1.00 95.88 182 GLU A N 1
ATOM 1454 C CA . GLU A 1 182 ? -22.232 13.547 5.910 1.00 95.88 182 GLU A CA 1
ATOM 1455 C C . GLU A 1 182 ? -20.855 13.600 5.240 1.00 95.88 182 GLU A C 1
ATOM 1457 O O . GLU A 1 182 ? -20.757 13.464 4.019 1.00 95.88 182 GLU A O 1
ATOM 1462 N N . PHE A 1 183 ? -19.788 13.738 6.032 1.00 96.75 183 PHE A N 1
ATOM 1463 C CA . PHE A 1 183 ? -18.419 13.734 5.528 1.00 96.75 183 PHE A CA 1
ATOM 1464 C C . PHE A 1 183 ? -18.106 12.448 4.758 1.00 96.75 183 PHE A C 1
ATOM 1466 O O . PHE A 1 183 ? -17.696 12.515 3.600 1.00 96.75 183 PHE A O 1
ATOM 1473 N N . LEU A 1 184 ? -18.362 11.283 5.360 1.00 97.75 184 LEU A N 1
ATOM 1474 C CA . LEU A 1 184 ? -18.106 9.979 4.745 1.00 97.75 184 LEU A CA 1
ATOM 1475 C C . LEU A 1 184 ? -18.926 9.777 3.466 1.00 97.75 184 LEU A C 1
ATOM 1477 O O . LEU A 1 184 ? -18.387 9.311 2.462 1.00 97.75 184 LEU A O 1
ATOM 1481 N N . LYS A 1 185 ? -20.203 10.183 3.467 1.00 98.19 185 LYS A N 1
ATOM 1482 C CA . LYS A 1 185 ? -21.056 10.146 2.270 1.00 98.19 185 LYS A CA 1
ATOM 1483 C C . LYS A 1 185 ? -20.500 11.041 1.158 1.00 98.19 185 LYS A C 1
ATOM 1485 O O . LYS A 1 185 ? -20.484 10.647 -0.007 1.00 98.19 185 LYS A O 1
ATOM 1490 N N . GLY A 1 186 ? -20.020 12.233 1.512 1.00 98.38 186 GLY A N 1
ATOM 1491 C CA . GLY A 1 186 ? -19.390 13.162 0.579 1.00 98.38 186 GLY A CA 1
ATOM 1492 C C . GLY A 1 186 ? -18.075 12.634 0.002 1.00 98.38 186 GLY A C 1
ATOM 1493 O O . GLY A 1 186 ? -17.842 12.773 -1.199 1.00 98.38 186 GLY A O 1
ATOM 1494 N N . GLU A 1 187 ? -17.223 12.016 0.826 1.00 98.44 187 GLU A N 1
ATOM 1495 C CA . GLU A 1 187 ? -15.988 11.376 0.358 1.00 98.44 187 GLU A CA 1
ATOM 1496 C C . GLU A 1 187 ? -16.279 10.200 -0.577 1.00 98.44 187 GLU A C 1
ATOM 1498 O O . GLU A 1 187 ? -15.633 10.087 -1.616 1.00 98.44 187 GLU A O 1
ATOM 1503 N N . HIS A 1 188 ? -17.299 9.393 -0.279 1.00 98.69 188 HIS A N 1
ATOM 1504 C CA . HIS A 1 188 ? -17.704 8.301 -1.159 1.00 98.69 188 HIS A CA 1
ATOM 1505 C C . HIS A 1 188 ? -18.220 8.796 -2.518 1.00 98.69 188 HIS A C 1
ATOM 1507 O O . HIS A 1 188 ? -17.818 8.283 -3.559 1.00 98.69 188 HIS A O 1
ATOM 1513 N N . GLY A 1 189 ? -19.043 9.850 -2.542 1.00 98.62 189 GLY A N 1
ATOM 1514 C CA . GLY A 1 189 ? -19.481 10.458 -3.802 1.00 98.62 189 GLY A CA 1
ATOM 1515 C C . GLY A 1 189 ? -18.312 10.970 -4.656 1.00 98.62 189 GLY A C 1
ATOM 1516 O O . GLY A 1 189 ? -18.329 10.829 -5.878 1.00 98.62 189 GLY A O 1
ATOM 1517 N N . ARG A 1 190 ? -17.265 11.512 -4.018 1.00 98.44 190 ARG A N 1
ATOM 1518 C CA . ARG A 1 190 ? -16.029 11.934 -4.698 1.00 98.44 190 ARG A CA 1
ATOM 1519 C C . ARG A 1 190 ? -15.224 10.758 -5.239 1.00 98.44 190 ARG A C 1
ATOM 1521 O O . ARG A 1 190 ? -14.758 10.849 -6.370 1.00 98.44 190 ARG A O 1
ATOM 1528 N N . LEU A 1 191 ? -15.099 9.673 -4.475 1.00 98.19 191 LEU A N 1
ATOM 1529 C CA . LEU A 1 191 ? -14.467 8.442 -4.949 1.00 98.19 191 LEU A CA 1
ATOM 1530 C C . LEU A 1 191 ? -15.164 7.927 -6.211 1.00 98.19 191 LEU A C 1
ATOM 1532 O O . LEU A 1 191 ? -14.505 7.681 -7.213 1.00 98.19 191 LEU A O 1
ATOM 1536 N N . VAL A 1 192 ? -16.493 7.810 -6.192 1.00 98.62 192 VAL A N 1
ATOM 1537 C CA . VAL A 1 192 ? -17.256 7.328 -7.354 1.00 98.62 192 VAL A CA 1
ATOM 1538 C C . VAL A 1 192 ? -17.034 8.226 -8.576 1.00 98.62 192 VAL A C 1
ATOM 1540 O O . VAL A 1 192 ? -16.763 7.717 -9.660 1.00 98.62 192 VAL A O 1
ATOM 1543 N N . ALA A 1 193 ? -17.063 9.552 -8.405 1.00 98.44 193 ALA A N 1
ATOM 1544 C CA . ALA A 1 193 ? -16.784 10.491 -9.494 1.00 98.44 193 ALA A CA 1
ATOM 1545 C C . ALA A 1 193 ? -15.345 10.363 -10.037 1.00 98.44 193 ALA A C 1
ATOM 1547 O O . ALA A 1 193 ? -15.124 10.441 -11.245 1.00 98.44 193 ALA A O 1
ATOM 1548 N N . GLU A 1 194 ? -14.359 10.138 -9.165 1.00 97.62 194 GLU A N 1
ATOM 1549 C CA . GLU A 1 194 ? -12.971 9.907 -9.573 1.00 97.62 194 GLU A CA 1
ATOM 1550 C C . GLU A 1 194 ? -12.817 8.609 -10.379 1.00 97.62 194 GLU A C 1
ATOM 1552 O O . GLU A 1 194 ? -12.121 8.601 -11.398 1.00 97.62 194 GLU A O 1
ATOM 1557 N N . LEU A 1 195 ? -13.486 7.533 -9.952 1.00 97.94 195 LEU A N 1
ATOM 1558 C CA . LEU A 1 195 ? -13.494 6.246 -10.649 1.00 97.94 195 LEU A CA 1
ATOM 1559 C C . LEU A 1 195 ? -14.176 6.352 -12.020 1.00 97.94 195 LEU A C 1
ATOM 1561 O O . LEU A 1 195 ? -13.646 5.838 -13.004 1.00 97.94 195 LEU A O 1
ATOM 1565 N N . GLU A 1 196 ? -15.300 7.067 -12.118 1.00 98.19 196 GLU A N 1
ATOM 1566 C CA . GLU A 1 196 ? -15.959 7.359 -13.398 1.00 98.19 196 GLU A CA 1
ATOM 1567 C C . GLU A 1 196 ? -15.037 8.115 -14.361 1.00 98.19 196 GLU A C 1
ATOM 1569 O O . GLU A 1 196 ? -14.994 7.801 -15.551 1.00 98.19 196 GLU A O 1
ATOM 1574 N N . GLU A 1 197 ? -14.291 9.105 -13.867 1.00 96.62 197 GLU A N 1
ATOM 1575 C CA . GLU A 1 197 ? -13.337 9.861 -14.682 1.00 96.62 197 GLU A CA 1
ATOM 1576 C C . GLU A 1 197 ? -12.146 8.994 -15.111 1.00 96.62 197 GLU A C 1
ATOM 1578 O O . GLU A 1 197 ? -11.702 9.059 -16.260 1.00 96.62 197 GLU A O 1
ATOM 1583 N N . ALA A 1 198 ? -11.630 8.147 -14.214 1.00 92.06 198 ALA A N 1
ATOM 1584 C CA . ALA A 1 198 ? -10.568 7.204 -14.550 1.00 92.06 198 ALA A CA 1
ATOM 1585 C C . ALA A 1 198 ? -11.007 6.239 -15.664 1.00 92.06 198 ALA A C 1
ATOM 1587 O O . ALA A 1 198 ? -10.294 6.075 -16.656 1.00 92.06 198 ALA A O 1
ATOM 1588 N N . MET A 1 199 ? -12.223 5.697 -15.550 1.00 94.88 199 MET A N 1
ATOM 1589 C CA . MET A 1 199 ? -12.849 4.855 -16.568 1.00 94.88 199 MET A CA 1
ATOM 1590 C C . MET A 1 199 ? -13.013 5.594 -17.906 1.00 94.88 199 MET A C 1
ATOM 1592 O O . MET A 1 199 ? -12.580 5.087 -18.938 1.00 94.88 199 MET A O 1
ATOM 1596 N N . LYS A 1 200 ? -13.597 6.804 -17.910 1.00 94.75 200 LYS A N 1
ATOM 1597 C CA . LYS A 1 200 ? -13.838 7.597 -19.136 1.00 94.75 200 LYS A CA 1
ATOM 1598 C C . LYS A 1 200 ? -12.548 7.967 -19.865 1.00 94.75 200 LYS A C 1
ATOM 1600 O O . LYS A 1 200 ? -12.508 7.952 -21.091 1.00 94.75 200 LYS A O 1
ATOM 1605 N N . SER A 1 201 ? -11.499 8.301 -19.116 1.00 87.75 201 SER A N 1
ATOM 1606 C CA . SER A 1 201 ? -10.199 8.695 -19.675 1.00 87.75 201 SER A CA 1
ATOM 1607 C C . SER A 1 201 ? -9.297 7.508 -20.041 1.00 87.75 201 SER A C 1
ATOM 1609 O O . SER A 1 201 ? -8.261 7.705 -20.679 1.00 87.75 201 SER A O 1
ATOM 1611 N N . GLY A 1 202 ? -9.660 6.280 -19.646 1.00 81.50 202 GLY A N 1
ATOM 1612 C CA . GLY A 1 202 ? -8.854 5.075 -19.862 1.00 81.50 202 GLY A CA 1
ATOM 1613 C C . GLY A 1 202 ? -7.525 5.069 -19.094 1.00 81.50 202 GLY A C 1
ATOM 1614 O O . GLY A 1 202 ? -6.617 4.311 -19.441 1.00 81.50 202 GLY A O 1
ATOM 1615 N N . ARG A 1 203 ? -7.377 5.933 -18.080 1.00 81.69 203 ARG A N 1
ATOM 1616 C CA . ARG A 1 203 ? -6.199 5.963 -17.200 1.00 81.69 203 ARG A CA 1
ATOM 1617 C C . ARG A 1 203 ? -6.366 4.955 -16.065 1.00 81.69 203 ARG A C 1
ATOM 1619 O O . ARG A 1 203 ? -7.481 4.678 -15.632 1.00 81.69 203 ARG A O 1
ATOM 1626 N N . LEU A 1 204 ? -5.252 4.471 -15.523 1.00 82.69 204 LEU A N 1
ATOM 1627 C CA . LEU A 1 204 ? -5.286 3.714 -14.273 1.00 82.69 204 LEU A CA 1
ATOM 1628 C C . LEU A 1 204 ? -5.685 4.640 -13.110 1.00 82.69 204 LEU A C 1
ATOM 1630 O O . LEU A 1 204 ? -5.226 5.787 -13.023 1.00 82.69 204 LEU A O 1
ATOM 1634 N N . TRP A 1 205 ? -6.532 4.139 -12.213 1.00 88.81 205 TRP A N 1
ATOM 1635 C CA . TRP A 1 205 ? -6.725 4.722 -10.890 1.00 88.81 205 TRP A CA 1
ATOM 1636 C C . TRP A 1 205 ? -5.687 4.098 -9.961 1.00 88.81 205 TRP A C 1
ATOM 1638 O O . TRP A 1 205 ? -5.802 2.933 -9.588 1.00 88.81 205 TRP A O 1
ATOM 1648 N N . TYR A 1 206 ? -4.618 4.847 -9.685 1.00 85.62 206 TYR A N 1
ATOM 1649 C CA . TYR A 1 206 ? -3.366 4.298 -9.156 1.00 85.62 206 TYR A CA 1
ATOM 1650 C C . TYR A 1 206 ? -2.843 3.161 -10.053 1.00 85.62 206 TYR A C 1
ATOM 1652 O O . TYR A 1 206 ? -2.478 3.417 -11.200 1.00 85.62 206 TYR A O 1
ATOM 1660 N N . GLU A 1 207 ? -2.825 1.918 -9.574 1.00 82.44 207 GLU A N 1
ATOM 1661 C CA . GLU A 1 207 ? -2.419 0.734 -10.338 1.00 82.44 207 GLU A CA 1
ATOM 1662 C C . GLU A 1 207 ? -3.594 -0.016 -10.990 1.00 82.44 207 GLU A C 1
ATOM 1664 O O . GLU A 1 207 ? -3.390 -1.050 -11.627 1.00 82.44 207 GLU A O 1
ATOM 1669 N N . GLN A 1 208 ? -4.823 0.472 -10.822 1.00 88.44 208 GLN A N 1
ATOM 1670 C CA . GLN A 1 208 ? -6.035 -0.315 -11.032 1.00 88.44 208 GLN A CA 1
ATOM 1671 C C . GLN A 1 208 ? -6.772 0.123 -12.298 1.00 88.44 208 GLN A C 1
ATOM 1673 O O . GLN A 1 208 ? -6.996 1.313 -12.536 1.00 88.44 208 GLN A O 1
ATOM 1678 N N . MET A 1 209 ? -7.179 -0.851 -13.113 1.00 88.12 209 MET A N 1
ATOM 1679 C CA . MET A 1 209 ? -8.088 -0.611 -14.230 1.00 88.12 209 MET A CA 1
ATOM 1680 C C . MET A 1 209 ? -9.521 -0.520 -13.707 1.00 88.12 209 MET A C 1
ATOM 1682 O O . MET A 1 209 ? -9.967 -1.391 -12.961 1.00 88.12 209 MET A O 1
ATOM 1686 N N . ILE A 1 210 ? -10.238 0.527 -14.113 1.00 94.94 210 ILE A N 1
ATOM 1687 C CA . ILE A 1 210 ? -11.623 0.764 -13.701 1.00 94.94 210 ILE A CA 1
ATOM 1688 C C . ILE A 1 210 ? -12.552 0.525 -14.891 1.00 94.94 210 ILE A C 1
ATOM 1690 O O . ILE A 1 210 ? -12.416 1.170 -15.930 1.00 94.94 210 ILE A O 1
ATOM 1694 N N . THR A 1 211 ? -13.493 -0.402 -14.722 1.00 96.50 211 THR A N 1
ATOM 1695 C CA . THR A 1 211 ? -14.550 -0.734 -15.688 1.00 96.50 211 THR A CA 1
ATOM 1696 C C . THR A 1 211 ? -15.913 -0.227 -15.197 1.00 96.50 211 THR A C 1
ATOM 1698 O O . THR A 1 211 ? -16.035 0.133 -14.019 1.00 96.50 211 THR A O 1
ATOM 1701 N N . PRO A 1 212 ? -16.959 -0.216 -16.047 1.00 98.12 212 PRO A N 1
ATOM 1702 C CA . PRO A 1 212 ? -18.311 0.137 -15.611 1.00 98.12 212 PRO A CA 1
ATOM 1703 C C . PRO A 1 212 ? -18.791 -0.701 -14.421 1.00 98.12 212 PRO A C 1
ATOM 1705 O O . PRO A 1 212 ? -19.363 -0.168 -13.474 1.00 98.12 212 PRO A O 1
ATOM 1708 N N . GLU A 1 213 ? -18.488 -1.999 -14.419 1.00 98.25 213 GLU A N 1
ATOM 1709 C CA . GLU A 1 213 ? -18.854 -2.918 -13.341 1.00 98.25 213 GLU A CA 1
ATOM 1710 C C . GLU A 1 213 ? -18.138 -2.576 -12.030 1.00 98.25 213 GLU A C 1
ATOM 1712 O O . GLU A 1 213 ? -18.729 -2.694 -10.958 1.00 98.25 213 GLU A O 1
ATOM 1717 N N . V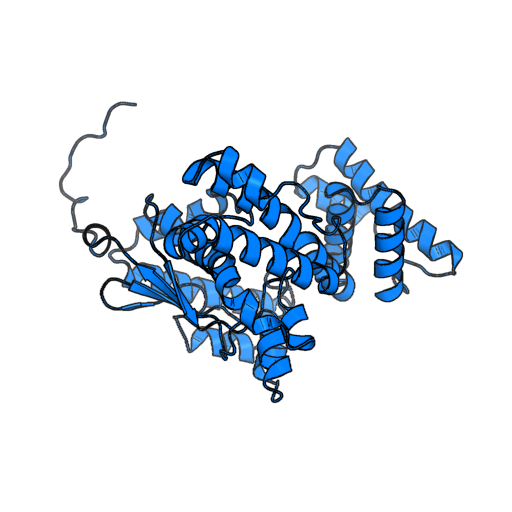AL A 1 214 ? -16.885 -2.111 -12.098 1.00 98.25 214 VAL A N 1
ATOM 1718 C CA . VAL A 1 214 ? -16.138 -1.655 -10.916 1.00 98.25 214 VAL A CA 1
ATOM 1719 C C . VAL A 1 214 ? -16.744 -0.373 -10.347 1.00 98.25 214 VAL A C 1
ATOM 1721 O O . VAL A 1 214 ? -16.881 -0.263 -9.129 1.00 98.25 214 VAL A O 1
ATOM 1724 N N . VAL A 1 215 ? -17.144 0.579 -11.197 1.00 98.50 215 VAL A N 1
ATOM 1725 C CA . VAL A 1 215 ? -17.816 1.810 -10.744 1.00 98.50 215 VAL A CA 1
ATOM 1726 C C . VAL A 1 215 ? -19.115 1.472 -10.015 1.00 98.50 215 VAL A C 1
ATOM 1728 O O . VAL A 1 215 ? -19.332 1.966 -8.910 1.00 98.50 215 VAL A O 1
ATOM 1731 N N . GLU A 1 216 ? -19.949 0.603 -10.587 1.00 98.56 216 GLU A N 1
ATOM 1732 C CA . GLU A 1 216 ? -21.224 0.221 -9.971 1.00 98.56 216 GLU A CA 1
ATOM 1733 C C . GLU A 1 216 ? -21.038 -0.612 -8.698 1.00 98.56 216 GLU A C 1
ATOM 1735 O O . GLU A 1 216 ? -21.755 -0.400 -7.718 1.00 98.56 216 GLU A O 1
ATOM 1740 N N . TYR A 1 217 ? -20.026 -1.484 -8.656 1.00 98.19 217 TYR A N 1
ATOM 1741 C CA . TYR A 1 217 ? -19.640 -2.194 -7.437 1.00 98.19 217 TYR A CA 1
ATOM 1742 C C . TYR A 1 217 ? -19.298 -1.227 -6.298 1.00 98.19 217 TYR A C 1
ATOM 1744 O O . TYR A 1 217 ? -19.792 -1.391 -5.184 1.00 98.19 217 TYR A O 1
ATOM 1752 N N . VAL A 1 218 ? -18.489 -0.197 -6.576 1.00 98.38 218 VAL A N 1
ATOM 1753 C CA . VAL A 1 218 ? -18.130 0.804 -5.564 1.00 98.38 218 VAL A CA 1
ATOM 1754 C C . VAL A 1 218 ? -19.337 1.662 -5.194 1.00 98.38 218 VAL A C 1
ATOM 1756 O O . VAL A 1 218 ? -19.611 1.822 -4.010 1.00 98.38 218 VAL A O 1
ATOM 1759 N N . ARG A 1 219 ? -20.102 2.164 -6.172 1.00 98.50 219 ARG A N 1
ATOM 1760 C CA . ARG A 1 219 ? -21.294 2.998 -5.935 1.00 98.50 219 ARG A CA 1
ATOM 1761 C C . ARG A 1 219 ? -22.335 2.300 -5.053 1.00 98.50 219 ARG A C 1
ATOM 1763 O O . ARG A 1 219 ? -23.014 2.959 -4.268 1.00 98.50 219 ARG A O 1
ATOM 1770 N N . GLY A 1 220 ? -22.470 0.983 -5.195 1.00 98.06 220 GLY A N 1
ATOM 1771 C CA . GLY A 1 220 ? -23.423 0.173 -4.441 1.00 98.06 220 GLY A CA 1
ATOM 1772 C C . GLY A 1 220 ? -23.056 -0.066 -2.971 1.00 98.06 220 GLY A C 1
ATOM 1773 O O . GLY A 1 220 ? -23.925 -0.478 -2.205 1.00 98.06 220 GLY A O 1
ATOM 1774 N N . ASP A 1 221 ? -21.811 0.189 -2.550 1.00 97.94 221 ASP A N 1
ATOM 1775 C CA . ASP A 1 221 ? -21.339 -0.078 -1.185 1.00 97.94 221 ASP A CA 1
ATOM 1776 C C . ASP A 1 221 ? -20.431 1.053 -0.666 1.00 97.94 221 ASP A C 1
ATOM 1778 O O . ASP A 1 221 ? -19.213 1.064 -0.864 1.00 97.94 221 ASP A O 1
ATOM 1782 N N . GLN A 1 222 ? -21.026 1.979 0.101 1.00 97.88 222 GLN A N 1
ATOM 1783 C CA . GLN A 1 222 ? -20.315 3.104 0.724 1.00 97.88 222 GLN A CA 1
ATOM 1784 C C . GLN A 1 222 ? -19.165 2.660 1.648 1.00 97.88 222 GLN A C 1
ATOM 1786 O O . GLN A 1 222 ? -18.241 3.435 1.918 1.00 97.88 222 GLN A O 1
ATOM 1791 N N . THR A 1 223 ? -19.175 1.416 2.145 1.00 98.06 223 THR A N 1
ATOM 1792 C CA . THR A 1 223 ? -18.082 0.944 3.000 1.00 98.06 223 THR A CA 1
ATOM 1793 C C . THR A 1 223 ? -16.748 0.908 2.251 1.00 98.06 223 THR A C 1
ATOM 1795 O O . THR A 1 223 ? -15.702 1.006 2.892 1.00 98.06 223 THR A O 1
ATOM 1798 N N . ILE A 1 224 ? -16.759 0.809 0.918 1.00 98.06 224 ILE A N 1
ATOM 1799 C CA . ILE A 1 224 ? -15.555 0.715 0.094 1.00 98.06 224 ILE A CA 1
ATOM 1800 C C . ILE A 1 224 ? -14.744 2.023 0.151 1.00 98.06 224 ILE A C 1
ATOM 1802 O O . ILE A 1 224 ? -15.233 3.100 -0.185 1.00 98.06 224 ILE A O 1
ATOM 1806 N N . GLN A 1 225 ? -13.483 1.902 0.579 1.00 95.31 225 GLN A N 1
ATOM 1807 C CA . GLN A 1 225 ? -12.442 2.924 0.776 1.00 95.31 225 GLN A CA 1
ATOM 1808 C C . GLN A 1 225 ? -12.736 4.041 1.789 1.00 95.31 225 GLN A C 1
ATOM 1810 O O . GLN A 1 225 ? -11.827 4.432 2.523 1.00 95.31 225 GLN A O 1
ATOM 1815 N N . ASN A 1 226 ? -13.955 4.584 1.860 1.00 94.88 226 ASN A N 1
ATOM 1816 C CA . ASN A 1 226 ? -14.267 5.737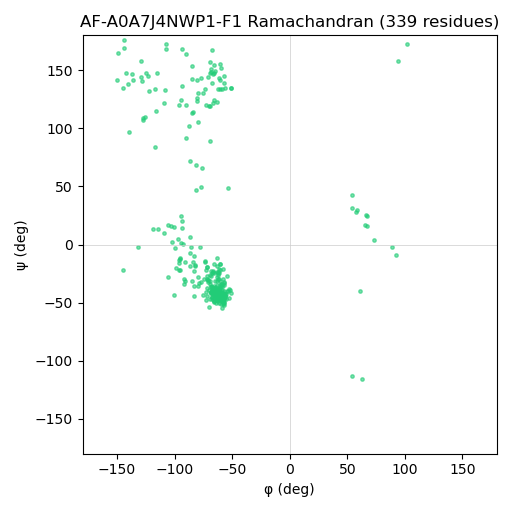 2.717 1.00 94.88 226 ASN A CA 1
ATOM 1817 C C . ASN A 1 226 ? -14.951 5.330 4.021 1.00 94.88 226 ASN A C 1
ATOM 1819 O O . ASN A 1 226 ? -14.530 5.781 5.085 1.00 94.88 226 ASN A O 1
ATOM 1823 N N . GLY A 1 227 ? -15.920 4.418 3.953 1.00 97.00 227 GLY A N 1
ATOM 1824 C CA . GLY A 1 227 ? -16.556 3.829 5.122 1.00 97.00 227 GLY A CA 1
ATOM 1825 C C . GLY A 1 227 ? -17.930 4.396 5.471 1.00 97.00 227 GLY A C 1
ATOM 1826 O O . GLY A 1 227 ? -18.399 5.394 4.923 1.00 97.00 227 GLY A O 1
ATOM 1827 N N . VAL A 1 228 ? -18.569 3.742 6.438 1.00 98.12 228 VAL A N 1
ATOM 1828 C CA . VAL A 1 228 ? -19.855 4.138 7.030 1.00 98.12 228 VAL A CA 1
ATOM 1829 C C . VAL A 1 228 ? -19.733 4.174 8.548 1.00 98.12 228 VAL A C 1
ATOM 1831 O O . VAL A 1 228 ? -19.083 3.310 9.135 1.00 98.12 228 VAL A O 1
ATOM 1834 N N . LEU A 1 229 ? -20.344 5.162 9.200 1.00 97.00 229 LEU A N 1
ATOM 1835 C CA . LEU A 1 229 ? -20.370 5.224 10.659 1.00 97.00 229 LEU A CA 1
ATOM 1836 C C . LEU A 1 229 ? -21.469 4.298 11.202 1.00 97.00 229 LEU A C 1
ATOM 1838 O O . LEU A 1 229 ? -22.637 4.433 10.849 1.00 97.00 229 LEU A O 1
ATOM 1842 N N . VAL A 1 230 ? -21.088 3.357 12.066 1.00 96.88 230 VAL A N 1
ATOM 1843 C CA . VAL A 1 230 ? -21.979 2.431 12.773 1.00 96.88 230 VAL A CA 1
ATOM 1844 C C . VAL A 1 230 ? -21.668 2.522 14.263 1.00 96.88 230 VAL A C 1
ATOM 1846 O O . VAL A 1 230 ? -20.621 2.064 14.722 1.00 96.88 230 VAL A O 1
ATOM 1849 N N . GLY A 1 231 ? -22.567 3.144 15.028 1.00 94.00 231 GLY A N 1
ATOM 1850 C CA . GLY A 1 231 ? -22.319 3.445 16.439 1.00 94.00 231 GLY A CA 1
ATOM 1851 C C . GLY A 1 231 ? -21.142 4.410 16.595 1.00 94.00 231 GLY A C 1
ATOM 1852 O O . GLY A 1 231 ? -21.208 5.550 16.145 1.00 94.00 231 GLY A O 1
ATOM 1853 N N . ASP A 1 232 ? -20.066 3.952 17.231 1.00 94.50 232 ASP A N 1
ATOM 1854 C CA . ASP A 1 232 ? -18.811 4.689 17.399 1.00 94.50 232 ASP A CA 1
ATOM 1855 C C . ASP A 1 232 ? -17.676 4.169 16.498 1.00 94.50 232 ASP A C 1
ATOM 1857 O O . ASP A 1 232 ? -16.511 4.482 16.737 1.00 94.50 232 ASP A O 1
ATOM 1861 N N . LYS A 1 233 ? -17.982 3.386 15.456 1.00 97.69 233 LYS A N 1
ATOM 1862 C CA . LYS A 1 233 ? -16.985 2.804 14.544 1.00 97.69 233 LYS A CA 1
ATOM 1863 C C . LYS A 1 233 ? -17.239 3.208 13.093 1.00 97.69 233 LYS A C 1
ATOM 1865 O O . LYS A 1 233 ? -18.346 3.055 12.590 1.00 97.69 233 LYS A O 1
ATOM 1870 N N . VAL A 1 234 ? -16.200 3.654 12.388 1.00 98.38 234 VAL A N 1
ATOM 1871 C CA . VAL A 1 234 ? -16.223 3.759 10.923 1.00 98.38 234 VAL A CA 1
ATOM 1872 C C . VAL A 1 234 ? -15.848 2.402 10.339 1.00 98.38 234 VAL A C 1
ATOM 1874 O O . VAL A 1 234 ? -14.720 1.932 10.498 1.00 98.38 234 VAL A O 1
ATOM 1877 N N . MET A 1 235 ? -16.811 1.771 9.677 1.00 98.62 235 MET A N 1
ATOM 1878 C CA . MET A 1 235 ? -16.681 0.469 9.034 1.00 98.62 235 MET A CA 1
ATOM 1879 C C . MET A 1 235 ? -16.221 0.668 7.595 1.00 98.62 235 MET A C 1
ATOM 1881 O O . MET A 1 235 ? -16.916 1.323 6.818 1.00 98.62 235 MET A O 1
ATOM 1885 N N . LYS A 1 236 ? -15.068 0.101 7.237 1.00 98.25 236 LYS A N 1
ATOM 1886 C CA . LYS A 1 236 ? -14.454 0.239 5.911 1.00 98.25 236 LYS A CA 1
ATOM 1887 C C . LYS A 1 236 ? -14.232 -1.126 5.267 1.00 98.25 236 LYS A C 1
ATOM 1889 O O . LYS A 1 236 ? -13.869 -2.081 5.951 1.00 98.25 236 LYS A O 1
ATOM 1894 N N . SER A 1 237 ? -14.388 -1.187 3.955 1.00 98.06 237 SER A N 1
ATOM 1895 C CA . SER A 1 237 ? -13.960 -2.277 3.080 1.00 98.06 237 SER A CA 1
ATOM 1896 C C . SER A 1 237 ? -12.890 -1.740 2.138 1.00 98.06 237 SER A C 1
ATOM 1898 O O . SER A 1 237 ? -12.965 -0.582 1.737 1.00 98.06 237 SER A O 1
ATOM 1900 N N . LYS A 1 238 ? -11.925 -2.558 1.727 1.00 96.88 238 LYS A N 1
ATOM 1901 C CA . LYS A 1 238 ? -11.059 -2.186 0.601 1.00 96.88 238 LYS A CA 1
ATOM 1902 C C . LYS A 1 238 ? -11.708 -2.558 -0.722 1.00 96.88 238 LYS A C 1
ATOM 1904 O O . LYS A 1 238 ? -12.302 -3.629 -0.840 1.00 96.88 238 LYS A O 1
ATOM 1909 N N . ILE A 1 239 ? -11.521 -1.705 -1.724 1.00 97.19 239 ILE A N 1
ATOM 1910 C CA . ILE A 1 239 ? -11.651 -2.144 -3.115 1.00 97.19 239 ILE A CA 1
ATOM 1911 C C . ILE A 1 239 ? -10.611 -3.258 -3.368 1.00 97.19 239 ILE A C 1
ATOM 1913 O O . ILE A 1 239 ? -9.524 -3.179 -2.795 1.00 97.19 239 ILE A O 1
ATOM 1917 N N . PRO A 1 240 ? -10.907 -4.321 -4.136 1.00 96.69 240 PRO A N 1
ATOM 1918 C CA . PRO A 1 240 ? -9.915 -5.344 -4.497 1.00 96.69 240 PRO A CA 1
ATOM 1919 C C . PRO A 1 240 ? -8.730 -4.747 -5.270 1.00 96.69 240 PRO A C 1
ATOM 1921 O O . PRO A 1 240 ? -8.916 -3.743 -5.943 1.00 96.69 240 PRO A O 1
ATOM 1924 N N . PHE A 1 241 ? -7.527 -5.335 -5.189 1.00 94.38 241 PHE A N 1
ATOM 1925 C CA . PHE A 1 241 ? -6.322 -4.834 -5.885 1.00 94.38 241 PHE A CA 1
ATOM 1926 C C . PHE A 1 241 ? -6.495 -4.823 -7.407 1.00 94.38 241 PHE A C 1
ATOM 1928 O O . PHE A 1 241 ? -6.172 -3.836 -8.059 1.00 94.38 241 PHE A O 1
ATOM 1935 N N . ASP A 1 242 ? -7.065 -5.888 -7.960 1.00 93.81 242 ASP A N 1
ATOM 1936 C CA . ASP A 1 242 ? -7.470 -5.985 -9.360 1.00 93.81 242 ASP A CA 1
ATOM 1937 C C . ASP A 1 242 ? -8.995 -6.172 -9.406 1.00 93.81 242 ASP A C 1
ATOM 1939 O O . ASP A 1 242 ? -9.481 -7.307 -9.391 1.00 93.81 242 ASP A O 1
ATOM 1943 N N . PRO A 1 243 ? -9.774 -5.076 -9.338 1.00 95.75 243 PRO A N 1
ATOM 1944 C CA . PRO A 1 243 ? -11.209 -5.154 -9.100 1.00 95.75 243 PRO A CA 1
ATOM 1945 C C . PRO A 1 243 ? -11.978 -5.763 -10.276 1.00 95.75 243 PRO A C 1
ATOM 1947 O O . PRO A 1 243 ? -12.925 -6.507 -10.033 1.00 95.75 243 PRO A O 1
ATOM 1950 N N . ASP A 1 244 ? -11.554 -5.545 -11.524 1.00 94.62 244 ASP A N 1
ATOM 1951 C CA . ASP A 1 244 ? -12.203 -6.166 -12.688 1.00 94.62 244 ASP A CA 1
ATOM 1952 C C . ASP A 1 244 ? -12.018 -7.691 -12.688 1.00 94.62 244 ASP A C 1
ATOM 1954 O O . ASP A 1 244 ? -12.997 -8.438 -12.791 1.00 94.62 244 ASP A O 1
ATOM 1958 N N . ARG A 1 245 ? -10.785 -8.182 -12.483 1.00 95.38 245 ARG A N 1
ATOM 1959 C CA . ARG A 1 245 ? -10.554 -9.631 -12.384 1.00 95.38 245 ARG A CA 1
ATOM 1960 C C . ARG A 1 245 ? -11.224 -10.224 -11.159 1.00 95.38 245 ARG A C 1
ATOM 1962 O O . ARG A 1 245 ? -11.846 -11.274 -11.265 1.00 95.38 245 ARG A O 1
ATOM 1969 N N . TRP A 1 246 ? -11.155 -9.541 -10.019 1.00 97.12 246 TRP A N 1
ATOM 1970 C CA . TRP A 1 246 ? -11.814 -9.985 -8.796 1.00 97.12 246 TRP A CA 1
ATOM 1971 C C . TRP A 1 246 ? -13.319 -10.183 -8.991 1.00 97.12 246 TRP A C 1
ATOM 1973 O O . TRP A 1 246 ? -13.851 -11.189 -8.536 1.00 97.12 246 TRP A O 1
ATOM 1983 N N . LEU A 1 247 ? -14.006 -9.269 -9.686 1.00 97.19 247 LEU A N 1
ATOM 1984 C CA . LEU A 1 247 ? -15.445 -9.381 -9.939 1.00 97.19 247 LEU A CA 1
ATOM 1985 C C . LEU A 1 247 ? -15.793 -10.613 -10.788 1.00 97.19 247 LEU A C 1
ATOM 1987 O O . LEU A 1 247 ? -16.794 -11.273 -10.508 1.00 97.19 247 LEU A O 1
ATOM 1991 N N . ARG A 1 248 ? -14.958 -10.945 -11.780 1.00 96.75 248 ARG A N 1
ATOM 1992 C CA . ARG A 1 248 ? -15.181 -12.050 -12.733 1.00 96.75 248 ARG A CA 1
ATOM 1993 C C . ARG A 1 248 ? -14.667 -13.406 -12.245 1.00 96.75 248 ARG A C 1
ATOM 1995 O O . ARG A 1 248 ? -15.073 -14.435 -12.785 1.00 96.75 248 ARG A O 1
ATOM 2002 N N . GLU A 1 249 ? -13.773 -13.411 -11.261 1.00 97.62 249 GLU A N 1
ATOM 2003 C CA . GLU A 1 249 ? -13.107 -14.617 -10.778 1.00 97.62 249 GLU A CA 1
ATOM 2004 C C . GLU A 1 249 ? -14.046 -15.502 -9.947 1.00 97.62 249 GLU A C 1
ATOM 2006 O O . GLU A 1 249 ? -14.751 -15.032 -9.045 1.00 97.62 249 GLU A O 1
ATOM 2011 N N . LYS A 1 250 ? -14.017 -16.802 -10.253 1.00 96.75 250 LYS A N 1
ATOM 2012 C CA . LYS A 1 250 ? -14.808 -17.855 -9.608 1.00 96.75 250 LYS A CA 1
ATOM 2013 C C . LYS A 1 250 ? -13.968 -18.727 -8.684 1.00 96.75 250 LYS A C 1
ATOM 2015 O O . LYS A 1 250 ? -14.515 -19.273 -7.732 1.00 96.75 250 LYS A O 1
ATOM 2020 N N . ASP A 1 251 ? -12.672 -18.867 -8.954 1.00 97.19 251 ASP A N 1
ATOM 2021 C CA . ASP A 1 251 ? -11.759 -19.592 -8.081 1.00 97.19 251 ASP A CA 1
ATOM 2022 C C . ASP A 1 251 ? -11.529 -18.790 -6.780 1.00 97.19 251 ASP A C 1
ATOM 2024 O O . ASP A 1 251 ? -11.024 -17.663 -6.829 1.00 97.19 251 ASP A O 1
ATOM 2028 N N . PRO A 1 252 ? -11.876 -19.327 -5.592 1.00 95.44 252 PRO A N 1
ATOM 2029 C CA . PRO A 1 252 ? -11.764 -18.580 -4.338 1.00 95.44 252 PRO A CA 1
ATOM 2030 C C . PRO A 1 252 ? -10.329 -18.167 -3.981 1.00 95.44 252 PRO A C 1
ATOM 2032 O O . PRO A 1 252 ? -10.117 -17.144 -3.324 1.00 95.44 252 PRO A O 1
ATOM 2035 N N . LYS A 1 253 ? -9.319 -18.942 -4.392 1.00 95.88 253 LYS A N 1
ATOM 2036 C CA . LYS A 1 253 ? -7.904 -18.655 -4.126 1.00 95.88 253 LYS A CA 1
ATOM 2037 C C . LYS A 1 253 ? -7.436 -17.486 -4.990 1.00 95.88 253 LYS A C 1
ATOM 2039 O O . LYS A 1 253 ? -6.892 -16.516 -4.458 1.00 95.88 253 LYS A O 1
ATOM 2044 N N . MET A 1 254 ? -7.739 -17.517 -6.285 1.00 96.94 254 MET A N 1
ATOM 2045 C CA . MET A 1 254 ? -7.432 -16.429 -7.216 1.00 96.94 254 MET A CA 1
ATOM 2046 C C . MET A 1 254 ? -8.220 -15.164 -6.896 1.00 96.94 254 MET A C 1
ATOM 2048 O O . MET A 1 254 ? -7.664 -14.067 -6.931 1.00 96.94 254 MET A O 1
ATOM 2052 N N . ARG A 1 255 ? -9.480 -15.297 -6.472 1.00 96.75 255 ARG A N 1
ATOM 2053 C CA . ARG A 1 255 ? -10.288 -14.162 -6.025 1.00 96.75 255 ARG A CA 1
ATOM 2054 C C . ARG A 1 255 ? -9.640 -13.472 -4.821 1.00 96.75 255 ARG A C 1
ATOM 2056 O O . ARG A 1 255 ? -9.444 -12.261 -4.845 1.00 96.75 255 ARG A O 1
ATOM 2063 N N . ARG A 1 256 ? -9.182 -14.214 -3.805 1.00 96.62 256 ARG A N 1
ATOM 2064 C CA . ARG A 1 256 ? -8.410 -13.632 -2.685 1.00 96.62 256 ARG A CA 1
ATOM 2065 C C . ARG A 1 256 ? -7.102 -12.986 -3.147 1.00 96.62 256 ARG A C 1
ATOM 2067 O O . ARG A 1 256 ? -6.755 -11.898 -2.682 1.00 96.62 256 ARG A O 1
ATOM 2074 N N . TYR A 1 257 ? -6.400 -13.609 -4.091 1.00 96.06 257 TYR A N 1
ATOM 2075 C CA . TYR A 1 257 ? -5.171 -13.059 -4.662 1.00 96.06 257 TYR A CA 1
ATOM 2076 C C . TYR A 1 257 ? -5.401 -11.728 -5.400 1.00 96.06 257 TYR A C 1
ATOM 2078 O O . TYR A 1 257 ? -4.613 -10.795 -5.229 1.00 96.06 257 TYR A O 1
ATOM 2086 N N . TYR A 1 258 ? -6.490 -11.596 -6.165 1.00 95.62 258 TYR A N 1
ATOM 2087 C CA . TYR A 1 258 ? -6.877 -10.345 -6.829 1.00 95.62 258 TYR A CA 1
ATOM 2088 C C . TYR A 1 258 ? -7.407 -9.285 -5.860 1.00 95.62 258 TYR A C 1
ATOM 2090 O O . TYR A 1 258 ? -7.361 -8.099 -6.171 1.00 95.62 258 TYR A O 1
ATOM 2098 N N . ALA A 1 259 ? -7.846 -9.663 -4.659 1.00 96.81 259 ALA A N 1
ATOM 2099 C CA . ALA A 1 259 ? -8.198 -8.706 -3.613 1.00 96.81 259 ALA A CA 1
ATOM 2100 C C . ALA A 1 259 ? -6.984 -8.143 -2.858 1.00 96.81 259 ALA A C 1
ATOM 2102 O O . ALA A 1 259 ? -6.980 -6.970 -2.466 1.00 96.81 259 ALA A O 1
ATOM 2103 N N . CYS A 1 260 ? -5.950 -8.957 -2.635 1.00 96.19 260 CYS A N 1
ATOM 2104 C CA . CYS A 1 260 ? -4.846 -8.596 -1.752 1.00 96.19 260 CYS A CA 1
ATOM 2105 C C . CYS A 1 260 ? -3.920 -7.530 -2.361 1.00 96.19 260 CYS A C 1
ATOM 2107 O O . CYS A 1 260 ? -3.270 -7.750 -3.378 1.00 96.19 260 CYS A O 1
ATOM 2109 N N . HIS A 1 261 ? -3.809 -6.384 -1.682 1.00 93.25 261 HIS A N 1
ATOM 2110 C CA . HIS A 1 261 ? -2.915 -5.282 -2.065 1.00 93.25 261 HIS A CA 1
ATOM 2111 C C . HIS A 1 261 ? -1.462 -5.473 -1.604 1.00 93.25 261 HIS A C 1
ATOM 2113 O O . HIS A 1 261 ? -0.566 -4.757 -2.049 1.00 93.25 261 HIS A O 1
ATOM 2119 N N . CYS A 1 262 ? -1.220 -6.368 -0.643 1.00 93.19 262 CYS A N 1
ATOM 2120 C CA . CYS A 1 262 ? 0.067 -6.443 0.034 1.00 93.19 262 CYS A CA 1
ATOM 2121 C C . CYS A 1 262 ? 1.092 -7.195 -0.817 1.00 93.19 262 CYS A C 1
ATOM 2123 O O . CYS A 1 262 ? 1.085 -8.423 -0.859 1.00 93.19 262 CYS A O 1
ATOM 2125 N N . GLN A 1 263 ? 2.027 -6.469 -1.425 1.00 89.75 263 GLN A N 1
ATOM 2126 C CA . GLN A 1 263 ? 3.111 -7.070 -2.214 1.00 89.75 263 GLN A CA 1
ATOM 2127 C C . GLN A 1 263 ? 4.082 -7.907 -1.366 1.00 89.75 263 GLN A C 1
ATOM 2129 O O . GLN A 1 263 ? 4.797 -8.741 -1.901 1.00 89.75 263 GLN A O 1
ATOM 2134 N N . LEU A 1 264 ? 4.067 -7.729 -0.040 1.00 94.25 264 LEU A N 1
ATOM 2135 C CA . LEU A 1 264 ? 4.920 -8.467 0.897 1.00 94.25 264 LEU A CA 1
ATOM 2136 C C . LEU A 1 264 ? 4.328 -9.807 1.365 1.00 94.25 264 LEU A C 1
ATOM 2138 O O . LEU A 1 264 ? 4.986 -10.549 2.093 1.00 94.25 264 LEU A O 1
ATOM 2142 N N . ALA A 1 265 ? 3.070 -10.095 1.014 1.00 94.69 265 ALA A N 1
ATOM 2143 C CA . ALA A 1 265 ? 2.337 -11.237 1.562 1.00 94.69 265 ALA A CA 1
ATOM 2144 C C . ALA A 1 265 ? 1.373 -11.912 0.575 1.00 94.69 265 ALA A C 1
ATOM 2146 O O . ALA A 1 265 ? 1.034 -13.073 0.773 1.00 94.69 265 ALA A O 1
ATOM 2147 N N . ARG A 1 266 ? 0.911 -11.232 -0.484 1.00 94.06 266 ARG A N 1
ATOM 2148 C CA . ARG A 1 266 ? -0.121 -11.767 -1.392 1.00 94.06 266 ARG A CA 1
ATOM 2149 C C . ARG A 1 266 ? 0.265 -13.086 -2.061 1.00 94.06 266 ARG A C 1
ATOM 2151 O O . ARG A 1 266 ? -0.606 -13.923 -2.256 1.00 94.06 266 ARG A O 1
ATOM 2158 N N . GLU A 1 267 ? 1.544 -13.291 -2.364 1.00 95.12 267 GLU A N 1
ATOM 2159 C CA . GLU A 1 267 ? 2.046 -14.527 -2.983 1.00 95.12 267 GLU A CA 1
ATOM 2160 C C . GLU A 1 267 ? 1.913 -15.736 -2.049 1.00 95.12 267 GLU A C 1
ATOM 2162 O O . GLU A 1 267 ? 1.766 -16.870 -2.497 1.00 95.12 267 GLU A O 1
ATOM 2167 N N . ALA A 1 268 ? 1.829 -15.504 -0.734 1.00 95.69 268 ALA A N 1
ATOM 2168 C CA . ALA A 1 268 ? 1.506 -16.549 0.228 1.00 95.69 268 ALA A CA 1
ATOM 2169 C C . ALA A 1 268 ? 0.113 -17.155 -0.014 1.00 95.69 268 ALA A C 1
ATOM 2171 O O . ALA A 1 268 ? -0.124 -18.296 0.368 1.00 95.69 268 ALA A O 1
ATOM 2172 N N . ILE A 1 269 ? -0.808 -16.419 -0.656 1.00 95.88 269 ILE A N 1
ATOM 2173 C CA . ILE A 1 269 ? -2.123 -16.950 -1.041 1.00 95.88 269 ILE A CA 1
ATOM 2174 C C . ILE A 1 269 ? -1.945 -18.038 -2.093 1.00 95.88 269 ILE A C 1
ATOM 2176 O O . ILE A 1 269 ? -2.617 -19.056 -2.006 1.00 95.88 269 ILE A O 1
ATOM 2180 N N . LEU A 1 270 ? -1.041 -17.852 -3.061 1.00 94.62 270 LEU A N 1
ATOM 2181 C CA . LEU A 1 270 ? -0.824 -18.817 -4.141 1.00 94.62 270 LEU A CA 1
ATOM 2182 C C . LEU A 1 270 ? -0.142 -20.098 -3.645 1.00 94.62 270 LEU A C 1
ATOM 2184 O O . LEU A 1 270 ? -0.453 -21.181 -4.137 1.00 94.62 270 LEU A O 1
ATOM 2188 N N . ASN A 1 271 ? 0.696 -19.986 -2.615 1.00 90.25 271 ASN A N 1
ATOM 2189 C CA . ASN A 1 271 ? 1.460 -21.100 -2.046 1.00 90.25 271 ASN A CA 1
ATOM 2190 C C . ASN A 1 271 ? 0.846 -21.687 -0.759 1.00 90.25 271 ASN A C 1
ATOM 2192 O O . ASN A 1 271 ? 1.540 -22.377 -0.020 1.00 90.25 271 ASN A O 1
ATOM 2196 N N . ASP A 1 272 ? -0.423 -21.378 -0.462 1.00 87.38 272 ASP A N 1
ATOM 2197 C CA . ASP A 1 272 ? -1.161 -21.864 0.720 1.00 87.38 272 ASP A CA 1
ATOM 2198 C C . ASP A 1 272 ? -0.451 -21.589 2.066 1.00 87.38 272 ASP A C 1
ATOM 2200 O O . ASP A 1 272 ? -0.606 -22.311 3.046 1.00 87.38 272 ASP A O 1
ATOM 2204 N N . ALA A 1 273 ? 0.299 -20.485 2.126 1.00 90.25 273 ALA A N 1
ATOM 2205 C CA . ALA A 1 273 ? 1.073 -20.029 3.283 1.00 90.25 273 ALA A CA 1
ATOM 2206 C C . ALA A 1 273 ? 0.548 -18.700 3.870 1.00 90.25 273 ALA A C 1
ATOM 2208 O O . ALA A 1 273 ? 1.246 -18.034 4.635 1.00 90.25 273 ALA A O 1
ATOM 2209 N N . ALA A 1 274 ? -0.656 -18.268 3.476 1.00 84.38 274 ALA A N 1
ATOM 2210 C CA . ALA A 1 274 ? -1.193 -16.945 3.810 1.00 84.38 274 ALA A CA 1
ATOM 2211 C C . ALA A 1 274 ? -1.751 -16.821 5.232 1.00 84.38 274 ALA A C 1
ATOM 2213 O O . ALA A 1 274 ? -1.647 -15.746 5.820 1.00 84.38 274 ALA A O 1
ATOM 2214 N N . GLU A 1 275 ? -2.328 -17.888 5.788 1.00 85.00 275 GLU A N 1
ATOM 2215 C CA . GLU A 1 275 ? -3.036 -17.834 7.075 1.00 85.00 275 GLU A CA 1
ATOM 2216 C C . GLU A 1 275 ? -2.153 -17.321 8.233 1.00 85.00 275 GLU A C 1
ATOM 2218 O O . GLU A 1 275 ? -2.584 -16.396 8.930 1.00 85.00 275 GLU A O 1
ATOM 2223 N N . PRO A 1 276 ? -0.883 -17.764 8.386 1.00 84.19 276 PRO A N 1
ATOM 2224 C CA . PRO A 1 276 ? 0.022 -17.217 9.402 1.00 84.19 276 PRO A CA 1
ATOM 2225 C C . PRO A 1 276 ? 0.312 -15.715 9.245 1.00 84.19 276 PRO A C 1
ATOM 2227 O O . PRO A 1 276 ? 0.784 -15.075 10.181 1.00 84.19 276 PRO A O 1
ATOM 2230 N N . LEU A 1 277 ? 0.036 -15.132 8.073 1.00 92.56 277 LEU A N 1
ATOM 2231 C CA . LEU A 1 277 ? 0.272 -13.720 7.772 1.00 92.56 277 LEU A CA 1
ATOM 2232 C C . LEU A 1 277 ? -0.942 -12.826 8.055 1.00 92.56 277 LEU A C 1
ATOM 2234 O O . LEU A 1 277 ? -0.856 -11.614 7.856 1.00 92.56 277 LEU A O 1
ATOM 2238 N N . GLY A 1 278 ? -2.062 -13.374 8.543 1.00 93.69 278 GLY A N 1
ATOM 2239 C CA . GLY A 1 278 ? -3.287 -12.611 8.808 1.00 93.69 278 GLY A CA 1
ATOM 2240 C C . GLY A 1 278 ? -3.067 -11.392 9.714 1.00 93.69 278 GLY A C 1
ATOM 2241 O O . GLY A 1 278 ? -3.577 -10.306 9.430 1.00 93.69 278 GLY A O 1
ATOM 2242 N N . THR A 1 279 ? -2.226 -11.520 10.746 1.00 96.69 279 THR A N 1
ATOM 2243 C CA . THR A 1 279 ? -1.872 -10.412 11.655 1.00 96.69 279 THR A CA 1
ATOM 2244 C C . THR A 1 279 ? -1.146 -9.273 10.934 1.00 96.69 279 THR A C 1
ATOM 2246 O O . THR A 1 279 ? -1.317 -8.109 11.303 1.00 96.69 279 THR A O 1
ATOM 2249 N N . PHE A 1 280 ? -0.416 -9.554 9.847 1.00 97.88 280 PHE A N 1
ATOM 2250 C CA . PHE A 1 280 ? 0.238 -8.518 9.040 1.00 97.88 280 PHE A CA 1
ATOM 2251 C C . PHE A 1 280 ? -0.763 -7.536 8.421 1.00 97.88 280 PHE A C 1
ATOM 2253 O O . PHE A 1 280 ? -0.412 -6.394 8.120 1.00 97.88 280 PHE A O 1
ATOM 2260 N N . CYS A 1 281 ? -2.041 -7.915 8.283 1.00 98.25 281 CYS A N 1
ATOM 2261 C CA . CYS A 1 281 ? -3.083 -7.020 7.782 1.00 98.25 281 CYS A CA 1
ATOM 2262 C C . CYS A 1 281 ? -3.346 -5.806 8.674 1.00 98.25 281 CYS A C 1
ATOM 2264 O O . CYS A 1 281 ? -3.958 -4.849 8.196 1.00 98.25 281 CYS A O 1
ATOM 2266 N N . TYR A 1 282 ? -2.824 -5.763 9.903 1.00 98.50 282 TYR A N 1
ATOM 2267 C CA . TYR A 1 282 ? -2.795 -4.523 10.677 1.00 98.50 282 TYR A CA 1
ATOM 2268 C C . TYR A 1 282 ? -1.956 -3.421 10.005 1.00 98.50 282 TYR A C 1
ATOM 2270 O O . TYR A 1 282 ? -2.304 -2.255 10.154 1.00 98.50 282 TYR A O 1
ATOM 2278 N N . CYS A 1 283 ? -0.976 -3.753 9.152 1.00 97.94 283 CYS A N 1
ATOM 2279 C CA . CYS A 1 283 ? -0.322 -2.779 8.263 1.00 97.94 283 CYS A CA 1
ATOM 2280 C C . CYS A 1 283 ? -1.331 -2.098 7.329 1.00 97.94 283 CYS A C 1
ATOM 2282 O O . CYS A 1 283 ? -1.339 -0.876 7.175 1.00 97.94 283 CYS A O 1
ATOM 2284 N N . SER A 1 284 ? -2.247 -2.878 6.747 1.00 97.38 284 SER A N 1
ATOM 2285 C CA . SER A 1 284 ? -3.351 -2.329 5.959 1.00 97.38 284 SER A CA 1
ATOM 2286 C C . SER A 1 284 ? -4.344 -1.563 6.833 1.00 97.38 284 SER A C 1
ATOM 2288 O O . SER A 1 284 ? -4.878 -0.555 6.390 1.00 97.38 284 SER A O 1
ATOM 2290 N N . ALA A 1 285 ? -4.592 -2.002 8.065 1.00 98.12 285 ALA A N 1
ATOM 2291 C CA . ALA A 1 285 ? -5.465 -1.287 8.991 1.00 98.12 285 ALA A CA 1
ATOM 2292 C C . ALA A 1 285 ? -4.908 0.105 9.341 1.00 98.12 285 ALA A C 1
ATOM 2294 O O . ALA A 1 285 ? -5.662 1.07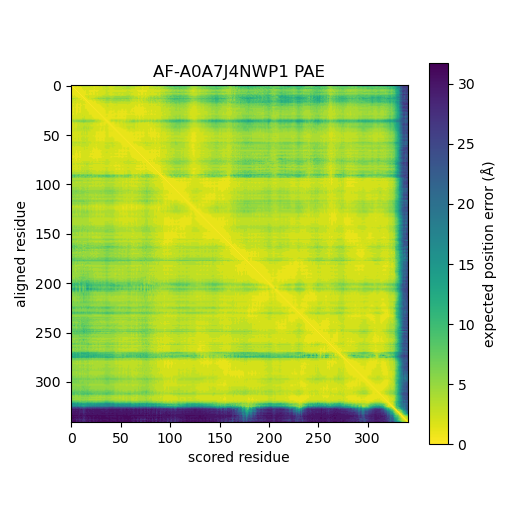4 9.375 1.00 98.12 285 ALA A O 1
ATOM 2295 N N . GLY A 1 286 ? -3.586 0.212 9.532 1.00 98.06 286 GLY A N 1
ATOM 2296 C CA . GLY A 1 286 ? -2.861 1.473 9.701 1.00 98.06 286 GLY A CA 1
ATOM 2297 C C . GLY A 1 286 ? -3.047 2.416 8.513 1.00 98.06 286 GLY A C 1
ATOM 2298 O O . GLY A 1 286 ? -3.393 3.581 8.704 1.00 98.06 286 GLY A O 1
ATOM 2299 N N . TYR A 1 287 ? -2.913 1.890 7.290 1.00 96.69 287 TYR A N 1
ATOM 2300 C CA . TYR A 1 287 ? -3.226 2.623 6.058 1.00 96.69 287 TYR A CA 1
ATOM 2301 C C . TYR A 1 287 ? -4.677 3.134 6.052 1.00 96.69 287 TYR A C 1
ATOM 2303 O O . TYR A 1 287 ? -4.927 4.295 5.746 1.00 96.69 287 TYR A O 1
ATOM 2311 N N . GLU A 1 288 ? -5.638 2.289 6.431 1.00 97.56 288 GLU A N 1
ATOM 2312 C CA . GLU A 1 288 ? -7.066 2.618 6.367 1.00 97.56 288 GLU A CA 1
ATOM 2313 C C . GLU A 1 288 ? -7.527 3.660 7.389 1.00 97.56 288 GLU A C 1
ATOM 2315 O O . GLU A 1 288 ? -8.444 4.436 7.089 1.00 97.56 288 GLU A O 1
ATOM 2320 N N . LYS A 1 289 ? -6.917 3.697 8.580 1.00 97.44 289 LYS A N 1
ATOM 2321 C CA . LYS A 1 289 ? -7.248 4.696 9.607 1.00 97.44 289 LYS A CA 1
ATOM 2322 C C . LYS A 1 289 ? -6.536 6.034 9.411 1.00 97.44 289 LYS A C 1
ATOM 2324 O O . LYS A 1 289 ? -7.044 7.040 9.898 1.00 97.44 289 LYS A O 1
ATOM 2329 N N . LEU A 1 290 ? -5.409 6.066 8.693 1.00 97.94 290 LEU A N 1
ATOM 2330 C CA . LEU A 1 290 ? -4.582 7.265 8.535 1.00 97.94 290 LEU A CA 1
ATOM 2331 C C . LEU A 1 290 ? -5.364 8.502 8.050 1.00 97.94 290 LEU A C 1
ATOM 2333 O O . LEU A 1 290 ? -5.203 9.554 8.668 1.00 97.94 290 LEU A O 1
ATOM 2337 N N . PRO A 1 291 ? -6.238 8.427 7.022 1.00 97.38 291 PRO A N 1
ATOM 2338 C CA . PRO A 1 291 ? -6.994 9.601 6.589 1.00 97.38 291 PRO A CA 1
ATOM 2339 C C . PRO A 1 291 ? -7.859 10.179 7.717 1.00 97.38 291 PRO A C 1
ATOM 2341 O O . PRO A 1 291 ? -7.924 11.393 7.887 1.00 97.38 291 PRO A O 1
ATOM 2344 N N . LEU A 1 292 ? -8.474 9.315 8.533 1.00 97.38 292 LEU A N 1
ATOM 2345 C CA . LEU A 1 292 ? -9.294 9.727 9.674 1.00 97.38 292 LEU A CA 1
ATOM 2346 C C . LEU A 1 292 ? -8.439 10.290 10.818 1.00 97.38 292 LEU A C 1
ATOM 2348 O O . LEU A 1 292 ? -8.843 11.271 11.436 1.00 97.38 292 LEU A O 1
ATOM 2352 N N . GLU A 1 293 ? -7.255 9.724 11.077 1.00 97.56 293 GLU A N 1
ATOM 2353 C CA . GLU A 1 293 ? -6.309 10.270 12.063 1.00 97.56 293 GLU A CA 1
ATOM 2354 C C . GLU A 1 293 ? -5.879 11.695 11.690 1.00 97.56 293 GLU A C 1
ATOM 2356 O O . GLU A 1 293 ? -5.888 12.584 12.543 1.00 97.56 293 GLU A O 1
ATOM 2361 N N . VAL A 1 294 ? -5.572 11.940 10.410 1.00 97.44 294 VAL A N 1
ATOM 2362 C CA . VAL A 1 294 ? -5.192 13.273 9.913 1.00 97.44 294 VAL A CA 1
ATOM 2363 C C . VAL A 1 294 ? -6.370 14.244 9.984 1.00 97.44 294 VAL A C 1
ATOM 2365 O O . VAL A 1 294 ? -6.223 15.359 10.478 1.00 97.44 294 VAL A O 1
ATOM 2368 N N . VAL A 1 295 ? -7.555 13.812 9.550 1.00 95.62 295 VAL A N 1
ATOM 2369 C CA . VAL A 1 295 ? -8.783 14.618 9.577 1.00 95.62 295 VAL A CA 1
ATOM 2370 C C . VAL A 1 295 ? -9.190 15.022 10.999 1.00 95.62 295 VAL A C 1
ATOM 2372 O O . VAL A 1 295 ? -9.638 16.149 11.222 1.00 95.62 295 VAL A O 1
ATOM 2375 N N . LEU A 1 296 ? -9.045 14.120 11.971 1.00 94.69 296 LEU A N 1
ATOM 2376 C CA . LEU A 1 296 ? -9.440 14.366 13.360 1.00 94.69 296 LEU A CA 1
ATOM 2377 C C . LEU A 1 296 ? -8.316 14.954 14.224 1.00 94.69 296 LEU A C 1
ATOM 2379 O O . LEU A 1 296 ? -8.602 15.459 15.317 1.00 94.69 296 LEU A O 1
ATOM 2383 N N . GLY A 1 297 ? -7.071 14.894 13.747 1.00 94.94 297 GLY A N 1
ATOM 2384 C CA . GLY A 1 297 ? -5.877 15.349 14.455 1.00 94.94 297 GLY A CA 1
ATOM 2385 C C . GLY A 1 297 ? -5.538 14.508 15.688 1.00 94.94 297 GLY A C 1
ATOM 2386 O O . GLY A 1 297 ? -4.941 15.026 16.629 1.00 94.94 297 GLY A O 1
ATOM 2387 N N . VAL A 1 298 ? -5.966 13.242 15.731 1.00 94.62 298 VAL A N 1
ATOM 2388 C CA . VAL A 1 298 ? -5.759 12.336 16.873 1.00 94.62 298 VAL A CA 1
ATOM 2389 C C . VAL A 1 298 ? -5.463 10.914 16.390 1.00 94.62 298 VAL A C 1
ATOM 2391 O O . VAL A 1 298 ? -6.003 10.507 15.361 1.00 94.62 298 VAL A O 1
ATOM 2394 N N . PRO A 1 299 ? -4.643 10.133 17.118 1.00 95.00 299 PRO A N 1
ATOM 2395 C CA . PRO A 1 299 ? -4.462 8.718 16.820 1.00 95.00 299 PRO A CA 1
ATOM 2396 C C . PRO A 1 299 ? -5.759 7.939 17.074 1.00 95.00 299 PRO A C 1
ATOM 2398 O O . PRO A 1 299 ? -6.518 8.254 17.992 1.00 95.00 299 PRO A O 1
ATOM 2401 N N . LEU A 1 300 ? -5.994 6.899 16.277 1.00 97.06 300 LEU A N 1
ATOM 2402 C CA . LEU A 1 300 ? -7.202 6.079 16.326 1.00 97.06 300 LEU A CA 1
ATOM 2403 C C . LEU A 1 300 ? -6.867 4.596 16.505 1.00 97.06 300 LEU A C 1
ATOM 2405 O O . LEU A 1 300 ? -5.863 4.082 15.999 1.00 97.06 300 LEU A O 1
ATOM 2409 N N . GLU A 1 301 ? -7.746 3.886 17.204 1.00 96.81 301 GLU A N 1
ATOM 2410 C CA . GLU A 1 301 ? -7.728 2.424 17.255 1.00 96.81 301 GLU A CA 1
ATOM 2411 C C . GLU A 1 301 ? -8.386 1.862 15.992 1.00 96.81 301 GLU A C 1
ATOM 2413 O O . GLU A 1 301 ? -9.386 2.394 15.501 1.00 96.81 301 GLU A O 1
ATOM 2418 N N . VAL A 1 302 ? -7.836 0.767 15.471 1.00 98.19 302 VAL A N 1
ATOM 2419 C CA . VAL A 1 302 ? -8.395 0.057 14.319 1.00 98.19 302 VAL A CA 1
ATOM 2420 C C . VAL A 1 302 ? -8.371 -1.443 14.561 1.00 98.19 302 VAL A C 1
ATOM 2422 O O . VAL A 1 302 ? -7.424 -1.979 15.131 1.00 98.19 302 VAL A O 1
ATOM 2425 N N . GLU A 1 303 ? -9.420 -2.114 14.114 1.00 98.19 303 GLU A N 1
ATOM 2426 C CA . GLU A 1 303 ? -9.597 -3.557 14.180 1.00 98.19 303 GLU A CA 1
ATOM 2427 C C . GLU A 1 303 ? -9.683 -4.124 12.759 1.00 98.19 303 GLU A C 1
ATOM 2429 O O . GLU A 1 303 ? -10.388 -3.571 11.911 1.00 98.19 303 GLU A O 1
ATOM 2434 N N . VAL A 1 304 ? -8.961 -5.215 12.492 1.00 98.44 304 VAL A N 1
ATOM 2435 C CA . VAL A 1 304 ? -9.126 -6.008 11.266 1.00 98.44 304 VAL A CA 1
ATOM 2436 C C . VAL A 1 304 ? -10.281 -6.972 11.508 1.00 98.44 304 VAL A C 1
ATOM 2438 O O . VAL A 1 304 ? -10.176 -7.847 12.359 1.00 98.44 304 VAL A O 1
ATOM 2441 N N . LEU A 1 305 ? -11.379 -6.797 10.777 1.00 98.12 305 LEU A N 1
ATOM 2442 C CA . LEU A 1 305 ? -12.585 -7.622 10.911 1.00 98.12 305 LEU A CA 1
ATOM 2443 C C . LEU A 1 305 ? -12.571 -8.813 9.958 1.00 98.12 305 LEU A C 1
ATOM 2445 O O . LEU A 1 305 ? -13.107 -9.870 10.263 1.00 98.12 305 LEU A O 1
ATOM 2449 N N . GLU A 1 306 ? -11.995 -8.608 8.777 1.00 97.88 306 GLU A N 1
ATOM 2450 C CA . GLU A 1 306 ? -11.905 -9.606 7.722 1.00 97.88 306 GLU A CA 1
ATOM 2451 C C . GLU A 1 306 ? -10.632 -9.345 6.918 1.00 97.88 306 GLU A C 1
ATOM 2453 O O . GLU A 1 306 ? -10.258 -8.190 6.684 1.00 97.88 306 GLU A O 1
ATOM 2458 N N . SER A 1 307 ? -9.955 -10.411 6.500 1.00 97.31 307 SER A N 1
ATOM 2459 C CA . SER A 1 307 ? -8.753 -10.331 5.681 1.00 97.31 307 SER A CA 1
ATOM 2460 C C . SER A 1 307 ? -8.698 -11.486 4.699 1.00 97.31 307 SER A C 1
ATOM 2462 O O . SER A 1 307 ? -8.838 -12.644 5.087 1.00 97.31 307 SER A O 1
ATOM 2464 N N . VAL A 1 308 ? -8.370 -11.178 3.447 1.00 96.69 308 VAL A N 1
ATOM 2465 C CA . VAL A 1 308 ? -8.151 -12.195 2.411 1.00 96.69 308 VAL A CA 1
ATOM 2466 C C . VAL A 1 308 ? -6.898 -13.044 2.652 1.00 96.69 308 VAL A C 1
ATOM 2468 O O . VAL A 1 308 ? -6.841 -14.184 2.192 1.00 96.69 308 VAL A O 1
ATOM 2471 N N . LEU A 1 309 ? -5.918 -12.545 3.422 1.00 95.50 309 LEU A N 1
ATOM 2472 C CA . LEU A 1 309 ? -4.786 -13.366 3.882 1.00 95.50 309 LEU A CA 1
ATOM 2473 C C . LEU A 1 309 ? -5.221 -14.384 4.942 1.00 95.50 309 LEU A C 1
ATOM 2475 O O . LEU A 1 309 ? -4.681 -15.481 4.982 1.00 95.50 309 LEU A O 1
ATOM 2479 N N . ALA A 1 310 ? -6.236 -14.054 5.742 1.00 93.81 310 ALA A N 1
ATOM 2480 C CA . ALA A 1 310 ? -6.807 -14.931 6.764 1.00 93.81 310 ALA A CA 1
ATOM 2481 C C . ALA A 1 310 ? -8.021 -15.742 6.259 1.00 93.81 310 ALA A C 1
ATOM 2483 O O . ALA A 1 310 ? -8.842 -16.185 7.054 1.00 93.81 310 ALA A O 1
ATOM 2484 N N . GLY A 1 311 ? -8.175 -15.905 4.939 1.00 92.38 311 GLY A N 1
ATOM 2485 C CA . GLY A 1 311 ? -9.249 -16.720 4.350 1.00 92.38 311 GLY A CA 1
ATOM 2486 C C . GLY A 1 311 ? -10.567 -15.996 4.060 1.00 92.38 311 GLY A C 1
ATOM 2487 O O . GLY A 1 311 ? -11.456 -16.609 3.481 1.00 92.38 311 GLY A O 1
ATOM 2488 N N . GLY A 1 312 ? -10.690 -14.708 4.392 1.00 94.25 312 GLY A N 1
ATOM 2489 C CA . GLY A 1 312 ? -11.867 -13.899 4.060 1.00 94.25 312 GLY A CA 1
ATOM 2490 C C . GLY A 1 312 ? -12.037 -13.639 2.559 1.00 94.25 312 GLY A C 1
ATOM 2491 O O . GLY A 1 312 ? -11.115 -13.834 1.764 1.00 94.25 312 GLY A O 1
ATOM 2492 N N . GLU A 1 313 ? -13.212 -13.149 2.171 1.00 92.25 313 GLU A N 1
ATOM 2493 C CA . GLU A 1 313 ? -13.551 -12.799 0.786 1.00 92.25 313 GLU A CA 1
ATOM 2494 C C . GLU A 1 313 ? -13.090 -11.383 0.419 1.00 92.25 313 GLU A C 1
ATOM 2496 O O . GLU A 1 313 ? -12.739 -11.107 -0.734 1.00 92.25 313 GLU A O 1
ATOM 2501 N N . LYS A 1 314 ? -13.073 -10.481 1.408 1.00 95.25 314 LYS A N 1
ATOM 2502 C CA . LYS A 1 314 ? -12.594 -9.101 1.275 1.00 95.25 314 LYS A CA 1
ATOM 2503 C C . LYS A 1 314 ? -11.874 -8.627 2.538 1.00 95.25 314 LYS A C 1
ATOM 2505 O O . LYS A 1 314 ? -11.890 -9.273 3.579 1.00 95.25 314 LYS A O 1
ATOM 2510 N N . CYS A 1 315 ? -11.206 -7.479 2.451 1.00 98.19 315 CYS A N 1
ATOM 2511 C CA . CYS A 1 315 ? -10.568 -6.861 3.614 1.00 98.19 315 CYS A CA 1
ATOM 2512 C C . CYS A 1 315 ? -11.515 -5.840 4.247 1.00 98.19 315 CYS A C 1
ATOM 2514 O O . CYS A 1 315 ? -11.943 -4.906 3.562 1.00 98.19 315 CYS A O 1
ATOM 2516 N N . ARG A 1 316 ? -11.806 -5.993 5.544 1.00 98.56 316 ARG A N 1
ATOM 2517 C CA . ARG A 1 316 ? -12.692 -5.103 6.308 1.00 98.56 316 ARG A CA 1
ATOM 2518 C C . ARG A 1 316 ? -12.047 -4.630 7.595 1.00 98.56 316 ARG A C 1
ATOM 2520 O O . ARG A 1 316 ? -11.370 -5.391 8.285 1.00 98.56 316 ARG A O 1
ATOM 2527 N N . PHE A 1 317 ? -12.335 -3.386 7.949 1.00 98.69 317 PHE A N 1
ATOM 2528 C CA . PHE A 1 317 ? -11.741 -2.705 9.088 1.00 98.69 317 PHE A CA 1
ATOM 2529 C C . PHE A 1 317 ? -12.806 -1.935 9.868 1.00 98.69 317 PHE A C 1
ATOM 2531 O O . PHE A 1 317 ? -13.749 -1.400 9.284 1.00 98.69 317 PHE A O 1
ATOM 2538 N N . ALA A 1 318 ? -12.631 -1.851 11.182 1.00 98.62 318 ALA A N 1
ATOM 2539 C CA . ALA A 1 318 ? -13.387 -0.957 12.050 1.00 98.62 318 ALA A CA 1
ATOM 2540 C C . ALA A 1 318 ? -12.433 0.053 12.681 1.00 98.62 318 ALA A C 1
ATOM 2542 O O . ALA A 1 318 ? -11.579 -0.325 13.479 1.00 98.62 318 ALA A O 1
ATOM 2543 N N . VAL A 1 319 ? -12.588 1.333 12.351 1.00 98.44 319 VAL A N 1
ATOM 2544 C CA . VAL A 1 319 ? -11.836 2.423 12.985 1.00 98.44 319 VAL A CA 1
ATOM 2545 C C . VAL A 1 319 ? -12.694 3.016 14.093 1.00 98.44 319 VAL A C 1
ATOM 2547 O O . VAL A 1 319 ? -13.794 3.502 13.835 1.00 98.44 319 VAL A O 1
ATOM 2550 N N . LYS A 1 320 ? -12.218 2.974 15.334 1.00 97.12 320 LYS A N 1
ATOM 2551 C CA . LYS A 1 320 ? -12.968 3.458 16.497 1.00 97.12 320 LYS A CA 1
ATOM 2552 C C . LYS A 1 320 ? -12.857 4.973 16.610 1.00 97.12 320 LYS A C 1
ATOM 2554 O O . LYS A 1 320 ? -11.757 5.519 16.647 1.00 97.12 320 LYS A O 1
ATOM 2559 N N . MET A 1 321 ? -13.998 5.644 16.678 1.00 94.62 321 MET A N 1
ATOM 2560 C CA . MET A 1 321 ? -14.106 7.095 16.765 1.00 94.62 321 MET A CA 1
ATOM 2561 C C . MET A 1 321 ? -14.200 7.554 18.226 1.00 94.62 321 MET A C 1
ATOM 2563 O O . MET A 1 321 ? -14.984 6.999 19.000 1.00 94.62 321 MET A O 1
ATOM 2567 N N . PRO A 1 322 ? -13.476 8.614 18.622 1.00 90.75 322 PRO A N 1
ATOM 2568 C CA . PRO A 1 322 ? -13.679 9.246 19.918 1.00 90.75 322 PRO A CA 1
ATOM 2569 C C . PRO A 1 322 ? -15.095 9.830 20.022 1.00 90.75 322 PRO A C 1
ATOM 2571 O O . PRO A 1 322 ? -15.561 10.522 19.112 1.00 90.75 322 PRO A O 1
ATOM 2574 N N . LYS A 1 323 ? -15.790 9.583 21.140 1.00 84.25 323 LYS A N 1
ATOM 2575 C CA . LYS A 1 323 ? -17.193 10.008 21.330 1.00 84.25 323 LYS A CA 1
ATOM 2576 C C . LYS A 1 323 ? -17.390 11.519 21.171 1.00 84.25 323 LYS A C 1
ATOM 2578 O O . LYS A 1 323 ? -18.432 11.957 20.690 1.00 84.25 323 LYS A O 1
ATOM 2583 N N . ASP A 1 324 ? -16.395 12.313 21.555 1.00 82.25 324 ASP A N 1
ATOM 2584 C CA . ASP A 1 324 ? -16.377 13.773 21.433 1.00 82.25 324 ASP A CA 1
ATOM 2585 C C . ASP A 1 324 ? -16.213 14.264 19.982 1.00 82.25 324 ASP A C 1
ATOM 2587 O O . ASP A 1 324 ? -16.572 15.401 19.680 1.00 82.25 324 ASP A O 1
ATOM 2591 N N . LYS A 1 325 ? -15.727 13.408 19.073 1.00 77.44 325 LYS A N 1
ATOM 2592 C CA . LYS A 1 325 ? -15.521 13.711 17.647 1.00 77.44 325 LYS A CA 1
ATOM 2593 C C . LYS A 1 325 ? -16.685 13.275 16.751 1.00 77.44 325 LYS A C 1
ATOM 2595 O O . LYS A 1 325 ? -16.746 13.703 15.604 1.00 77.44 325 LYS A O 1
ATOM 2600 N N . LEU A 1 326 ? -17.626 12.482 17.273 1.00 72.31 326 LEU A N 1
ATOM 2601 C CA . LEU A 1 326 ? -18.798 11.988 16.533 1.00 72.31 326 LEU A CA 1
ATOM 2602 C C . LEU A 1 326 ? -19.850 13.068 16.248 1.00 72.31 326 LEU A C 1
ATOM 2604 O O . LEU A 1 326 ? -20.594 12.969 15.280 1.00 72.31 326 LEU A O 1
ATOM 2608 N N . LYS A 1 327 ? -19.930 14.109 17.081 1.00 63.00 327 LYS A N 1
ATOM 2609 C CA . LYS A 1 327 ? -20.877 15.216 16.899 1.00 63.00 327 LYS A CA 1
ATOM 2610 C C . LYS A 1 327 ? -20.112 16.530 16.886 1.00 63.00 327 LYS A C 1
ATOM 2612 O O . LYS A 1 327 ? -19.685 16.998 17.943 1.00 63.00 327 LYS A O 1
ATOM 2617 N N . ARG A 1 328 ? -20.013 17.195 15.729 1.00 60.81 328 ARG A N 1
ATOM 2618 C CA . ARG A 1 328 ? -19.701 18.630 15.718 1.00 60.81 328 ARG A CA 1
ATOM 2619 C C . ARG A 1 328 ? -20.915 19.368 16.284 1.00 60.81 328 ARG A C 1
ATOM 2621 O O . ARG A 1 328 ? -21.827 19.763 15.571 1.00 60.81 328 ARG A O 1
ATOM 2628 N N . ARG A 1 329 ? -20.949 19.554 17.611 1.00 48.47 329 ARG A N 1
ATOM 2629 C CA . ARG A 1 329 ? -21.817 20.574 18.222 1.00 48.47 329 ARG A CA 1
ATOM 2630 C C . ARG A 1 329 ? -21.554 21.889 17.482 1.00 48.47 329 ARG A C 1
ATOM 2632 O O . ARG A 1 329 ? -20.391 22.229 17.287 1.00 48.47 329 ARG A O 1
ATOM 2639 N N . GLN A 1 330 ? -22.622 22.607 17.130 1.00 44.75 330 GLN A N 1
ATOM 2640 C CA . GLN A 1 330 ? -22.699 23.950 16.524 1.00 44.75 330 GLN A CA 1
ATOM 2641 C C . GLN A 1 330 ? -21.928 25.049 17.303 1.00 44.75 330 GLN A C 1
ATOM 2643 O O . GLN A 1 330 ? -22.451 26.117 17.610 1.00 44.75 330 GLN A O 1
ATOM 2648 N N . LYS A 1 331 ? -20.670 24.820 17.677 1.00 44.31 331 LYS A N 1
ATOM 2649 C CA . LYS A 1 331 ? -19.865 25.704 18.528 1.00 44.31 331 LYS A CA 1
ATOM 2650 C C . LYS A 1 331 ? -18.984 26.663 17.722 1.00 44.31 331 LYS A C 1
ATOM 2652 O O . LYS A 1 331 ? -17.989 27.153 18.237 1.00 44.31 331 LYS A O 1
ATOM 2657 N N . ARG A 1 332 ? -19.367 26.962 16.475 1.00 44.78 332 ARG A N 1
ATOM 2658 C CA . ARG A 1 332 ? -18.736 28.002 15.642 1.00 44.78 332 ARG A CA 1
ATOM 2659 C C . ARG A 1 332 ? -19.672 29.141 15.213 1.00 44.78 332 ARG A C 1
ATOM 2661 O O . ARG A 1 332 ? -19.277 29.962 14.401 1.00 44.78 332 ARG A O 1
ATOM 2668 N N . LEU A 1 333 ? -20.858 29.251 15.823 1.00 42.97 333 LEU A N 1
ATOM 2669 C CA . LEU A 1 333 ? -21.749 30.419 15.678 1.00 42.97 333 LEU A CA 1
ATOM 2670 C C . LEU A 1 333 ? -21.853 31.300 16.936 1.00 42.97 333 LEU A C 1
ATOM 2672 O O . LEU A 1 333 ? -22.676 32.208 16.980 1.00 42.97 333 LEU A O 1
ATOM 2676 N N . LYS A 1 334 ? -21.021 31.089 17.961 1.00 41.97 334 LYS A N 1
ATOM 2677 C CA . LYS A 1 334 ? -20.891 32.056 19.063 1.00 41.97 334 LYS A CA 1
ATOM 2678 C C . LYS A 1 334 ? -19.422 32.396 19.251 1.00 41.97 334 LYS A C 1
ATOM 2680 O O . LYS A 1 334 ? -18.636 31.533 19.631 1.00 41.97 334 LYS A O 1
ATOM 2685 N N . GLY A 1 335 ? -19.084 33.626 18.870 1.00 47.22 335 GLY A N 1
ATOM 2686 C CA . GLY A 1 335 ? -17.730 34.154 18.791 1.00 47.22 335 GLY A CA 1
ATOM 2687 C C . GLY A 1 335 ? -16.922 33.950 20.069 1.00 47.22 335 GLY A C 1
ATOM 2688 O O . GLY A 1 335 ? -17.391 34.207 21.173 1.00 47.22 335 GLY A O 1
ATOM 2689 N N . GLY A 1 336 ? -15.688 33.503 19.884 1.00 37.22 336 GLY A N 1
ATOM 2690 C CA . GLY A 1 336 ? -14.623 33.562 20.872 1.00 37.22 336 GLY A CA 1
ATOM 2691 C C . GLY A 1 336 ? -13.335 33.925 20.130 1.00 37.22 336 GLY A C 1
ATOM 2692 O O . GLY A 1 336 ? -13.159 33.450 19.003 1.00 37.22 336 GLY A O 1
ATOM 2693 N N . PRO A 1 337 ? -12.491 34.809 20.686 1.00 42.16 337 PRO A N 1
ATOM 2694 C CA . PRO A 1 337 ? -11.332 35.339 19.980 1.00 42.16 337 PRO A CA 1
ATOM 2695 C C . PRO A 1 337 ? -10.297 34.244 19.702 1.00 42.16 337 PRO A C 1
ATOM 2697 O O . PRO A 1 337 ? -10.153 33.292 20.471 1.00 42.16 337 PRO A O 1
ATOM 2700 N N . ALA A 1 338 ? -9.595 34.391 18.577 1.00 33.66 338 ALA A N 1
ATOM 2701 C CA . ALA A 1 338 ? -8.512 33.504 18.174 1.00 33.66 338 ALA A CA 1
ATOM 2702 C C . ALA A 1 338 ? -7.369 33.525 19.213 1.00 33.66 338 ALA A C 1
ATOM 2704 O O . ALA A 1 338 ? -7.090 34.591 19.769 1.00 33.66 338 ALA A O 1
ATOM 2705 N N . PRO A 1 339 ? -6.697 32.388 19.482 1.00 33.34 339 PRO A N 1
ATOM 2706 C CA . PRO A 1 339 ? -5.513 32.382 20.330 1.00 33.34 339 PRO A CA 1
ATOM 2707 C C . PRO A 1 339 ? -4.340 33.086 19.624 1.00 33.34 339 PRO A C 1
ATOM 2709 O O . PRO A 1 339 ? -4.258 33.023 18.393 1.00 33.34 339 PRO A O 1
ATOM 2712 N N . PRO A 1 340 ? -3.448 33.755 20.378 1.00 39.91 340 PRO A N 1
ATOM 2713 C CA . PRO A 1 340 ? -2.292 34.441 19.815 1.00 39.91 340 PRO A CA 1
ATOM 2714 C C . PRO A 1 340 ? -1.267 33.444 19.255 1.00 39.91 340 PRO A C 1
ATOM 2716 O O . PRO A 1 340 ? -1.163 32.317 19.743 1.00 39.91 340 PRO A O 1
ATOM 2719 N N . LEU A 1 341 ? -0.579 33.909 18.206 1.00 41.97 341 LEU A N 1
ATOM 2720 C CA . LEU A 1 341 ? 0.407 33.203 17.378 1.00 41.97 341 LEU A CA 1
ATOM 2721 C C . LEU A 1 341 ? 1.583 32.618 18.161 1.00 41.97 341 LEU A C 1
ATOM 2723 O O . LEU A 1 341 ? 2.055 33.297 19.103 1.00 41.97 341 LEU A O 1
#

Secondary structure (DSSP, 8-state):
--HHHHHHHHHHTT--HHHHHHHHHHHHHHHHHHHTTT--TTT--HHHHHHHHHHHHHTT---HHHHHHHHHHHHHTT-HHHHHHHHHHHTTTTHHHHHHHHHHHHH-HHHHHHHHTT--PPPTT--GGGHHHHHHHHHHHHHHHS-HHHHHHHHSS-TT---GGGGHHHHHHHHH-SBHHHHHHHHHHHHHHHHHHHHHHT--BTTB---HHHHHHHHT-TTBTT-EEETTEEEEEPPPSSHHHHHH---HHHHHHHH---TTTTHHHHTT--GGGGGGGHHHHHHHHHHHHHHHTS--EEEEEE-TTTT-SS-EEEEEPPTTTSB--STTSS--PPPP-

Nearest PDB structures (foldseek):
  5kbe-assembly1_A  TM=7.007E-01  e=8.317E-01  Acinetobacter calcoaceticus
  5kbi-assembly1_A  TM=8.022E-01  e=1.001E+00  Acinetobacter calcoaceticus
  5frw-assembly1_A  TM=4.163E-01  e=2.490E-01  Ralstonia sp. E2
  5kbh-assembly1_A  TM=4.206E-01  e=1.263E+00  Acinetobacter calcoaceticus
  6iy8-assembly1_B  TM=3.514E-01  e=7.237E-01  Pseudomonas putida

Radius of gyration: 21.85 Å; Cα contacts (8 Å, |Δi|>4): 462; chains: 1; bounding box: 49×57×54 Å

Sequence (341 aa):
MEEEEYRKYLRKREMKVEQVEDAIASVKNFESWLRADGKNLKTALLGDLKEYISELIAGGLNTEDRLLAMARYFWLTKRNDFYSYFAAVLGGRSVYGSIGERLGKLAGEEKRGEVFDGLKVPPLGSPPDQYPACTKELLDRLGATLTPEQVKAVLAGNHHRIPVEHFAEMVKRWEKSESMEEFLKGEHGRLVAELEEAMKSGRLWYEQMITPEVVEYVRGDQTIQNGVLVGDKVMKSKIPFDPDRWLREKDPKMRRYYACHCQLAREAILNDAAEPLGTFCYCSAGYEKLPLEVVLGVPLEVEVLESVLAGGEKCRFAVKMPKDKLKRRQKRLKGGPAPPL

pLDDT: mean 93.0, std 11.22, range [33.34, 98.69]

Solvent-accessible surface area (backbone atoms only — not comparable to full-atom values): 18602 Å² total; per-residue (Å²): 132,73,57,70,63,48,53,53,54,44,50,77,67,72,52,53,70,68,60,49,52,52,29,51,49,42,44,50,51,51,39,55,58,36,43,79,77,76,37,38,86,86,72,57,50,72,65,56,54,52,52,53,45,51,51,25,47,77,70,74,61,46,43,67,67,43,54,50,30,41,29,52,50,25,54,74,70,64,38,55,75,57,24,51,50,40,50,46,30,55,68,48,71,48,33,66,62,39,37,46,55,40,30,27,74,76,66,34,60,67,58,28,43,74,43,51,62,90,59,72,71,73,59,64,59,44,62,43,74,64,28,30,64,46,49,42,52,47,50,53,36,38,59,74,77,38,54,75,68,53,44,43,59,36,37,39,33,66,31,80,62,73,64,72,72,79,42,51,68,58,33,58,48,50,74,71,38,72,34,58,61,56,33,29,52,52,50,32,55,50,50,46,53,51,44,50,49,24,36,75,70,70,41,59,56,83,90,24,67,50,48,76,68,45,43,51,55,47,67,75,35,54,30,43,74,59,13,42,73,55,94,56,27,39,36,29,27,57,68,41,46,37,40,59,59,32,72,72,46,81,52,70,61,59,22,22,42,26,35,43,73,47,42,45,42,35,50,18,48,81,69,77,56,16,57,88,43,36,73,59,49,26,37,56,38,13,54,68,40,42,66,57,24,65,56,71,72,44,91,66,57,66,44,81,77,34,33,35,46,53,72,32,84,49,40,28,35,37,33,48,51,59,79,80,70,59,54,62,69,85,73,84,82,60,92,71,85,81,81,85,133